Protein AF-A0A9P0FI03-F1 (afdb_monomer_lite)

Structure (mmCIF, N/CA/C/O backbone):
data_AF-A0A9P0FI03-F1
#
_entry.id   AF-A0A9P0FI03-F1
#
loop_
_atom_site.group_PDB
_atom_site.id
_atom_site.type_symbol
_atom_site.label_atom_id
_atom_site.label_alt_id
_atom_site.label_comp_id
_atom_site.label_asym_id
_atom_site.label_entity_id
_atom_site.label_seq_id
_atom_site.pdbx_PDB_ins_code
_atom_site.Cartn_x
_atom_site.Cartn_y
_atom_site.Cartn_z
_atom_site.occupancy
_atom_site.B_iso_or_equiv
_atom_site.auth_seq_id
_atom_site.auth_comp_id
_atom_site.auth_asym_id
_atom_site.auth_atom_id
_atom_site.pdbx_PDB_model_num
ATOM 1 N N . MET A 1 1 ? 44.860 -3.059 -95.087 1.00 47.72 1 MET A N 1
ATOM 2 C CA . MET A 1 1 ? 45.695 -2.566 -93.971 1.00 47.72 1 MET A CA 1
ATOM 3 C C . MET A 1 1 ? 44.881 -1.522 -93.235 1.00 47.72 1 MET A C 1
ATOM 5 O O . MET A 1 1 ? 44.346 -0.656 -93.911 1.00 47.72 1 MET A O 1
ATOM 9 N N . GLY A 1 2 ? 44.744 -1.644 -91.915 1.00 46.53 2 GLY A N 1
ATOM 10 C CA . GLY A 1 2 ? 44.044 -0.663 -91.078 1.00 46.53 2 GLY A CA 1
ATOM 11 C C . GLY A 1 2 ? 42.951 -1.275 -90.207 1.00 46.53 2 GLY A C 1
ATOM 12 O O . GLY A 1 2 ? 41.778 -0.995 -90.409 1.00 46.53 2 GLY A O 1
ATOM 13 N N . SER A 1 3 ? 43.334 -2.137 -89.267 1.00 46.34 3 SER A N 1
ATOM 14 C CA . SER A 1 3 ? 42.505 -2.520 -88.121 1.00 46.34 3 SER A CA 1
ATOM 15 C C . SER A 1 3 ? 43.248 -2.035 -86.881 1.00 46.34 3 SER A C 1
ATOM 17 O O . SER A 1 3 ? 44.197 -2.686 -86.445 1.00 46.34 3 SER A O 1
ATOM 19 N N . GLU A 1 4 ? 42.880 -0.853 -86.392 1.00 51.25 4 GLU A N 1
ATOM 20 C CA . GLU A 1 4 ? 43.538 -0.176 -85.277 1.00 51.25 4 GLU A CA 1
ATOM 21 C C . GLU A 1 4 ? 42.553 -0.045 -84.105 1.00 51.25 4 GLU A C 1
ATOM 23 O O . GLU A 1 4 ? 41.593 0.712 -84.155 1.00 51.25 4 GLU A O 1
ATOM 28 N N . VAL A 1 5 ? 42.774 -0.915 -83.116 1.00 56.56 5 VAL A N 1
ATOM 29 C CA . VAL A 1 5 ? 42.776 -0.664 -81.663 1.00 56.56 5 VAL A CA 1
ATOM 30 C C . VAL A 1 5 ? 41.668 0.237 -81.079 1.00 56.56 5 VAL A C 1
ATOM 32 O O . VAL A 1 5 ? 41.843 1.438 -80.921 1.00 56.56 5 VAL A O 1
ATOM 35 N N . GLU A 1 6 ? 40.598 -0.385 -80.576 1.00 54.22 6 GLU A N 1
ATOM 36 C CA . GLU A 1 6 ? 39.687 0.189 -79.567 1.00 54.22 6 GLU A CA 1
ATOM 37 C C . GLU A 1 6 ? 39.415 -0.871 -78.486 1.00 54.22 6 GLU A C 1
ATOM 39 O O . GLU A 1 6 ? 38.445 -1.615 -78.593 1.00 54.22 6 GLU A O 1
ATOM 44 N N . LEU A 1 7 ? 40.274 -1.013 -77.463 1.00 51.94 7 LEU A N 1
ATOM 45 C CA . LEU A 1 7 ? 39.997 -1.950 -76.352 1.00 51.94 7 LEU A CA 1
ATOM 46 C C . LEU A 1 7 ? 40.470 -1.539 -74.935 1.00 51.94 7 LEU A C 1
ATOM 48 O O . LEU A 1 7 ? 40.153 -2.263 -73.998 1.00 51.94 7 LEU A O 1
ATOM 52 N N . ASP A 1 8 ? 41.103 -0.379 -74.708 1.00 54.56 8 ASP A N 1
ATOM 53 C CA . ASP A 1 8 ? 41.719 -0.080 -73.389 1.00 54.56 8 ASP A CA 1
ATOM 54 C C . ASP A 1 8 ? 40.970 0.913 -72.475 1.00 54.56 8 ASP A C 1
ATOM 56 O O . ASP A 1 8 ? 41.328 1.080 -71.308 1.00 54.56 8 ASP A O 1
ATOM 60 N N . SER A 1 9 ? 39.895 1.569 -72.928 1.00 54.16 9 SER A N 1
ATOM 61 C CA . SER A 1 9 ? 39.279 2.640 -72.118 1.00 54.16 9 SER A CA 1
ATOM 62 C C . SER A 1 9 ? 38.335 2.148 -71.006 1.00 54.16 9 SER A C 1
ATOM 64 O O . SER A 1 9 ? 38.077 2.888 -70.057 1.00 54.16 9 SER A O 1
ATOM 66 N N . ASN A 1 10 ? 37.825 0.912 -71.086 1.00 54.38 10 ASN A N 1
ATOM 67 C CA . ASN A 1 10 ? 36.791 0.405 -70.167 1.00 54.38 10 ASN A CA 1
ATOM 68 C C . ASN A 1 10 ? 37.375 -0.301 -68.920 1.00 54.38 10 ASN A C 1
ATOM 70 O O . ASN A 1 10 ? 36.770 -0.304 -67.847 1.00 54.38 10 ASN A O 1
ATOM 74 N N . GLN A 1 11 ? 38.594 -0.850 -69.016 1.00 54.09 11 GLN A N 1
ATOM 75 C CA . GLN A 1 11 ? 39.269 -1.463 -67.864 1.00 54.09 11 GLN A CA 1
ATOM 76 C C . GLN A 1 11 ? 39.707 -0.422 -66.829 1.00 54.09 11 GLN A C 1
ATOM 78 O O . GLN A 1 11 ? 39.550 -0.660 -65.634 1.00 54.09 11 GLN A O 1
ATOM 83 N N . ASN A 1 12 ? 40.158 0.760 -67.258 1.00 54.31 12 ASN A N 1
ATOM 84 C CA . ASN A 1 12 ? 40.568 1.806 -66.321 1.00 54.31 12 ASN A CA 1
ATOM 85 C C . ASN A 1 12 ? 39.386 2.325 -65.488 1.00 54.31 12 ASN A C 1
ATOM 87 O O . ASN A 1 12 ? 39.495 2.414 -64.271 1.00 54.31 12 ASN A O 1
ATOM 91 N N . GLN A 1 13 ? 38.230 2.598 -66.102 1.00 55.22 13 GLN A N 1
ATOM 92 C CA . GLN A 1 13 ? 37.073 3.165 -65.394 1.00 55.22 13 GLN A CA 1
ATOM 93 C C . GLN A 1 13 ? 36.520 2.228 -64.302 1.00 55.22 13 GLN A C 1
ATOM 95 O O . GLN A 1 13 ? 36.075 2.695 -63.256 1.00 55.22 13 GLN A O 1
ATOM 100 N N . THR A 1 14 ? 36.625 0.911 -64.508 1.00 56.88 14 THR A N 1
ATOM 101 C CA . THR A 1 14 ? 36.199 -0.110 -63.537 1.00 56.88 14 THR A CA 1
ATOM 102 C C . THR A 1 14 ? 37.121 -0.159 -62.309 1.00 56.88 14 THR A C 1
ATOM 104 O O . THR A 1 14 ? 36.649 -0.316 -61.186 1.00 56.88 14 THR A O 1
ATOM 107 N N . VAL A 1 15 ? 38.429 0.049 -62.498 1.00 55.81 15 VAL A N 1
ATOM 108 C CA . VAL A 1 15 ? 39.428 0.038 -61.414 1.00 55.81 15 VAL A CA 1
ATOM 109 C C . VAL A 1 15 ? 39.267 1.244 -60.481 1.00 55.81 15 VAL A C 1
ATOM 111 O O . VAL A 1 15 ? 39.290 1.078 -59.264 1.00 55.81 15 VAL A O 1
ATOM 114 N N . TRP A 1 16 ? 39.019 2.445 -61.020 1.00 56.50 16 TRP A N 1
ATOM 115 C CA . TRP A 1 16 ? 38.825 3.653 -60.200 1.00 56.50 16 TRP A CA 1
ATOM 116 C C . TRP A 1 16 ? 37.595 3.562 -59.284 1.00 56.50 16 TRP A C 1
ATOM 118 O O . TRP A 1 16 ? 37.649 4.008 -58.140 1.00 56.50 16 TRP A O 1
ATOM 128 N N . VAL A 1 17 ? 36.503 2.948 -59.754 1.00 60.22 17 VAL A N 1
ATOM 129 C CA . VAL A 1 17 ? 35.269 2.795 -58.963 1.00 60.22 17 VAL A CA 1
ATOM 130 C C . VAL A 1 17 ? 35.462 1.813 -57.803 1.00 60.22 17 VAL A C 1
ATOM 132 O O . VAL A 1 17 ? 35.040 2.107 -56.684 1.00 60.22 17 VAL A O 1
ATOM 135 N N . SER A 1 18 ? 36.148 0.687 -58.026 1.00 61.41 18 SER A N 1
ATOM 136 C CA . SER A 1 18 ? 36.430 -0.288 -56.964 1.00 61.41 18 SER A CA 1
ATOM 137 C C . SER A 1 18 ? 37.385 0.263 -55.900 1.00 61.41 18 SER A C 1
ATOM 139 O O . SER A 1 18 ? 37.115 0.120 -54.709 1.00 61.41 18 SER A O 1
ATOM 141 N N . THR A 1 19 ? 38.445 0.976 -56.298 1.00 61.72 19 THR A N 1
ATOM 142 C CA . THR A 1 19 ? 39.392 1.583 -55.347 1.00 61.72 19 THR A CA 1
ATOM 143 C C . THR A 1 19 ? 38.755 2.704 -54.514 1.00 61.72 19 THR A C 1
ATOM 145 O O . THR A 1 19 ? 39.048 2.829 -53.325 1.00 61.72 19 THR A O 1
ATOM 148 N N . SER A 1 20 ? 37.843 3.502 -55.084 1.00 63.47 20 SER A N 1
ATOM 149 C CA . SER A 1 20 ? 37.103 4.517 -54.317 1.00 63.47 20 SER A CA 1
ATOM 150 C C . SER A 1 20 ? 36.184 3.902 -53.253 1.00 63.47 20 SER A C 1
ATOM 152 O O . SER A 1 20 ? 36.163 4.390 -52.124 1.00 63.47 20 SER A O 1
ATOM 154 N N . GLN A 1 21 ? 35.480 2.807 -53.561 1.00 63.91 21 GLN A N 1
ATOM 155 C CA . GLN A 1 21 ? 34.617 2.121 -52.587 1.00 63.91 21 GLN A CA 1
ATOM 156 C C . GLN A 1 21 ? 35.410 1.396 -51.481 1.00 63.91 21 GLN A C 1
ATOM 158 O O . GLN A 1 21 ? 34.990 1.372 -50.320 1.00 63.91 21 GLN A O 1
ATOM 163 N N . GLU A 1 22 ? 36.579 0.835 -51.797 1.00 64.00 22 GLU A N 1
ATOM 164 C CA . GLU A 1 22 ? 37.471 0.224 -50.798 1.00 64.00 22 GLU A CA 1
ATOM 165 C C . GLU A 1 22 ? 38.056 1.264 -49.822 1.00 64.00 22 GLU A C 1
ATOM 167 O O . GLU A 1 22 ? 38.160 1.016 -48.618 1.00 64.00 22 GLU A O 1
ATOM 172 N N . ASN A 1 23 ? 38.353 2.476 -50.295 1.00 73.12 23 ASN A N 1
ATOM 173 C CA . ASN A 1 23 ? 38.847 3.557 -49.437 1.00 73.12 23 ASN A CA 1
ATOM 174 C C . ASN A 1 23 ? 37.767 4.111 -48.483 1.00 73.12 23 ASN A C 1
ATOM 176 O O . ASN A 1 23 ? 38.056 4.424 -47.328 1.00 73.12 23 ASN A O 1
ATOM 180 N N . GLU A 1 24 ? 36.506 4.191 -48.914 1.00 77.56 24 GLU A N 1
ATOM 181 C CA . GLU A 1 24 ? 35.400 4.611 -48.038 1.00 77.56 24 GLU A CA 1
ATOM 182 C C . GLU A 1 24 ? 35.077 3.560 -46.965 1.00 77.56 24 GLU A C 1
ATOM 184 O O . GLU A 1 24 ? 34.883 3.888 -45.791 1.00 77.56 24 GLU A O 1
ATOM 189 N N . THR A 1 25 ? 35.066 2.279 -47.342 1.00 77.06 25 THR A N 1
ATOM 190 C CA . THR A 1 25 ? 34.790 1.179 -46.402 1.00 77.06 25 THR A CA 1
ATOM 191 C C . THR A 1 25 ? 35.894 1.017 -45.357 1.00 77.06 25 THR A C 1
ATOM 193 O O . THR A 1 25 ? 35.603 0.757 -44.188 1.00 77.06 25 THR A O 1
ATOM 196 N N . THR A 1 26 ? 37.159 1.231 -45.727 1.00 82.12 26 THR A N 1
ATOM 197 C CA . THR A 1 26 ? 38.281 1.243 -44.773 1.00 82.12 26 THR A CA 1
ATOM 198 C C . THR A 1 26 ? 38.208 2.431 -43.809 1.00 82.12 26 THR A C 1
ATOM 200 O O . THR A 1 26 ? 38.408 2.238 -42.608 1.00 82.12 26 THR A O 1
ATOM 203 N N . GLY A 1 27 ? 37.827 3.622 -44.285 1.00 87.62 27 GLY A N 1
ATOM 204 C CA . GLY A 1 27 ? 37.612 4.802 -43.438 1.00 87.62 27 GLY A CA 1
ATOM 205 C C . GLY A 1 27 ? 36.488 4.621 -42.408 1.00 87.62 27 GLY A C 1
ATOM 206 O O . GLY A 1 27 ? 36.679 4.906 -41.225 1.00 87.62 27 GLY A O 1
ATOM 207 N N . LEU A 1 28 ? 35.341 4.076 -42.825 1.00 88.75 28 LEU A N 1
ATOM 208 C CA . LEU A 1 28 ? 34.219 3.785 -41.920 1.00 88.75 28 LEU A CA 1
ATOM 209 C C . LEU A 1 28 ? 34.578 2.729 -40.866 1.00 88.75 28 LEU A C 1
ATOM 211 O O . LEU A 1 28 ? 34.203 2.859 -39.700 1.00 88.75 28 LEU A O 1
ATOM 215 N N . ASN A 1 29 ? 35.337 1.699 -41.249 1.00 89.38 29 ASN A N 1
ATOM 216 C CA . ASN A 1 29 ? 35.791 0.668 -40.315 1.00 89.38 29 ASN A CA 1
ATOM 217 C C . ASN A 1 29 ? 36.764 1.222 -39.263 1.00 89.38 29 ASN A C 1
ATOM 219 O O . ASN A 1 29 ? 36.698 0.811 -38.103 1.00 89.38 29 ASN A O 1
ATOM 223 N N . ALA A 1 30 ? 37.627 2.171 -39.639 1.00 92.75 30 ALA A N 1
ATOM 224 C CA . ALA A 1 30 ? 38.511 2.854 -38.697 1.00 92.75 30 ALA A CA 1
ATOM 225 C C . ALA A 1 30 ? 37.716 3.682 -37.671 1.00 92.75 30 ALA A C 1
ATOM 227 O O . ALA A 1 30 ? 37.927 3.524 -36.469 1.00 92.75 30 ALA A O 1
ATOM 228 N N . GLN A 1 31 ? 36.736 4.472 -38.126 1.00 94.94 31 GLN A N 1
ATOM 229 C CA . GLN A 1 31 ? 35.858 5.252 -37.239 1.00 94.94 31 GLN A CA 1
ATOM 230 C C . GLN A 1 31 ? 35.028 4.359 -36.304 1.00 94.94 31 GLN A C 1
ATOM 232 O O . GLN A 1 31 ? 34.863 4.662 -35.123 1.00 94.94 31 GLN A O 1
ATOM 237 N N . LEU A 1 32 ? 34.521 3.224 -36.802 1.00 93.06 32 LEU A N 1
ATOM 238 C CA . LEU A 1 32 ? 33.779 2.264 -35.982 1.00 93.06 32 LEU A CA 1
ATOM 239 C C . LEU A 1 32 ? 34.659 1.661 -34.880 1.00 93.06 32 LEU A C 1
ATOM 241 O O . LEU A 1 32 ? 34.188 1.443 -33.760 1.00 93.06 32 LEU A O 1
ATOM 245 N N . LEU A 1 33 ? 35.924 1.371 -35.194 1.00 94.06 33 LEU A N 1
ATOM 246 C CA . LEU A 1 33 ? 36.880 0.858 -34.220 1.00 94.06 33 LEU A CA 1
ATOM 247 C C . LEU A 1 33 ? 37.157 1.902 -33.134 1.00 94.06 33 LEU A C 1
ATOM 249 O O . LEU A 1 33 ? 37.094 1.560 -31.955 1.00 94.06 33 LEU A O 1
ATOM 253 N N . GLU A 1 34 ? 37.383 3.156 -33.524 1.00 95.06 34 GLU A N 1
ATOM 254 C CA . GLU A 1 34 ? 37.609 4.283 -32.613 1.00 95.06 34 GLU A CA 1
ATOM 255 C C . GLU A 1 34 ? 36.419 4.485 -31.663 1.00 95.06 34 GLU A C 1
ATOM 257 O O . GLU A 1 34 ? 36.581 4.368 -30.446 1.00 95.06 34 GLU A O 1
ATOM 262 N N . LEU A 1 35 ? 35.195 4.599 -32.191 1.00 96.00 35 LEU A N 1
ATOM 263 C CA . LEU A 1 35 ? 33.976 4.706 -31.376 1.00 96.00 35 LEU A CA 1
ATOM 264 C C . LEU A 1 35 ? 33.806 3.522 -30.418 1.00 96.00 35 LEU A C 1
ATOM 266 O O . LEU A 1 35 ? 33.392 3.677 -29.268 1.00 96.00 35 LEU A O 1
ATOM 270 N N . LYS A 1 36 ? 34.141 2.307 -30.865 1.00 95.81 36 LYS A N 1
ATOM 271 C CA . LYS A 1 36 ? 34.082 1.118 -30.011 1.00 95.81 36 LYS A CA 1
ATOM 272 C C . LYS A 1 36 ? 35.099 1.196 -28.871 1.00 95.81 36 LYS A C 1
ATOM 274 O O . LYS A 1 36 ? 34.801 0.720 -27.773 1.00 95.81 36 LYS A O 1
ATOM 279 N N . THR A 1 37 ? 36.280 1.770 -29.103 1.00 95.88 37 THR A N 1
ATOM 280 C CA . THR A 1 37 ? 37.261 1.996 -28.033 1.00 95.88 37 THR A CA 1
ATOM 281 C C . THR A 1 37 ? 36.783 3.045 -27.031 1.00 95.88 37 THR A C 1
ATOM 283 O O . THR A 1 37 ? 36.824 2.774 -25.830 1.00 95.88 37 THR A O 1
ATOM 286 N N . GLU A 1 38 ? 36.212 4.158 -27.495 1.00 97.19 38 GLU A N 1
ATOM 287 C CA . GLU A 1 38 ? 35.657 5.208 -26.633 1.00 97.19 38 GLU A CA 1
ATOM 288 C C . GLU A 1 38 ? 34.508 4.688 -25.761 1.00 97.19 38 GLU A C 1
ATOM 290 O O . GLU A 1 38 ? 34.506 4.881 -24.545 1.00 97.19 38 GLU A O 1
ATOM 295 N N . VAL A 1 39 ? 33.563 3.943 -26.348 1.00 96.69 39 VAL A N 1
ATOM 296 C CA . VAL A 1 39 ? 32.442 3.337 -25.609 1.00 96.69 39 VAL A CA 1
ATOM 297 C C . VAL A 1 39 ? 32.938 2.388 -24.520 1.00 96.69 39 VAL A C 1
ATOM 299 O O . VAL A 1 39 ? 32.378 2.353 -23.421 1.00 96.69 39 VAL A O 1
ATOM 302 N N . ASN A 1 40 ? 33.993 1.618 -24.793 1.00 94.75 40 ASN A N 1
ATOM 303 C CA . ASN A 1 40 ? 34.573 0.730 -23.791 1.00 94.75 40 ASN A CA 1
ATOM 304 C C . ASN A 1 40 ? 35.283 1.505 -22.672 1.00 94.75 40 ASN A C 1
ATOM 306 O O . ASN A 1 40 ? 35.162 1.098 -21.515 1.00 94.75 40 ASN A O 1
ATOM 310 N N . SER A 1 41 ? 35.956 2.616 -22.993 1.00 97.38 41 SER A N 1
ATOM 311 C CA . SER A 1 41 ? 36.557 3.511 -21.993 1.00 97.38 41 SER A CA 1
ATOM 312 C C . SER A 1 41 ? 35.489 4.116 -21.086 1.00 97.38 41 SER A C 1
ATOM 314 O O . SER A 1 41 ? 35.524 3.907 -19.875 1.00 97.38 41 SER A O 1
ATOM 316 N N . MET A 1 42 ? 34.454 4.733 -21.668 1.00 97.44 42 MET A N 1
ATOM 317 C CA . MET A 1 42 ? 33.340 5.319 -20.912 1.00 97.44 42 MET A CA 1
ATOM 318 C C . MET A 1 42 ? 32.645 4.282 -20.025 1.00 97.44 42 MET A C 1
ATOM 320 O O . MET A 1 42 ? 32.305 4.547 -18.874 1.00 97.44 42 MET A O 1
ATOM 324 N N . LYS A 1 43 ? 32.455 3.055 -20.525 1.00 97.25 43 LYS A N 1
ATOM 325 C CA . LYS A 1 43 ? 31.870 1.968 -19.731 1.00 97.25 43 LYS A CA 1
ATOM 326 C C . LYS A 1 43 ? 32.746 1.588 -18.534 1.00 97.25 43 LYS A C 1
ATOM 328 O O . LYS A 1 43 ? 32.206 1.239 -17.481 1.00 97.25 43 LYS A O 1
ATOM 333 N N . ALA A 1 44 ? 34.069 1.608 -18.689 1.00 95.88 44 ALA A N 1
ATOM 334 C CA . ALA A 1 44 ? 35.000 1.342 -17.599 1.00 95.88 44 ALA A CA 1
ATOM 335 C C . ALA A 1 44 ? 34.977 2.469 -16.553 1.00 95.88 44 ALA A C 1
ATOM 337 O O . ALA A 1 44 ? 34.897 2.170 -15.361 1.00 95.88 44 ALA A O 1
ATOM 338 N N . GLU A 1 45 ? 34.953 3.728 -16.993 1.00 97.12 45 GLU A N 1
ATOM 339 C CA . GLU A 1 45 ? 34.851 4.914 -16.132 1.00 97.12 45 GLU A CA 1
ATOM 340 C C . GLU A 1 45 ? 33.552 4.916 -15.319 1.00 97.12 45 GLU A C 1
ATOM 342 O O . GLU A 1 45 ? 33.599 4.934 -14.090 1.00 97.12 45 GLU A O 1
ATOM 347 N N . ILE A 1 46 ? 32.397 4.739 -15.972 1.00 97.38 46 ILE A N 1
ATOM 348 C CA . ILE A 1 46 ? 31.093 4.652 -15.292 1.00 97.38 46 ILE A CA 1
ATOM 349 C C . ILE A 1 46 ? 31.097 3.523 -14.256 1.00 97.38 46 ILE A C 1
ATOM 351 O O . ILE A 1 46 ? 30.581 3.670 -13.147 1.00 97.38 46 ILE A O 1
ATOM 355 N N . LYS A 1 47 ? 31.688 2.370 -14.588 1.00 96.94 47 LYS A N 1
ATOM 356 C CA . LYS A 1 47 ? 31.776 1.244 -13.653 1.00 96.94 47 LYS A CA 1
ATOM 357 C C . LYS A 1 47 ? 32.645 1.582 -12.436 1.00 96.94 47 LYS A C 1
ATOM 359 O O . LYS A 1 47 ? 32.302 1.164 -11.328 1.00 96.94 47 LYS A O 1
ATOM 364 N N . ALA A 1 48 ? 33.743 2.310 -12.629 1.00 96.62 48 ALA A N 1
ATOM 365 C CA . ALA A 1 48 ? 34.612 2.756 -11.546 1.00 96.62 48 ALA A CA 1
ATOM 366 C C . ALA A 1 48 ? 33.899 3.769 -10.635 1.00 96.62 48 ALA A C 1
ATOM 368 O O . ALA A 1 48 ? 33.894 3.587 -9.416 1.00 96.62 48 ALA A O 1
ATOM 369 N N . GLU A 1 49 ? 33.215 4.762 -11.207 1.00 97.44 49 GLU A N 1
ATOM 370 C CA . GLU A 1 49 ? 32.440 5.754 -10.451 1.00 97.44 49 GLU A CA 1
ATOM 371 C C . GLU A 1 49 ? 31.310 5.110 -9.645 1.00 97.44 49 GLU A C 1
ATOM 373 O O . GLU A 1 49 ? 31.175 5.361 -8.448 1.00 97.44 49 GLU A O 1
ATOM 378 N N . VAL A 1 50 ? 30.543 4.201 -10.256 1.00 96.88 50 VAL A N 1
ATOM 379 C CA . VAL A 1 50 ? 29.485 3.456 -9.556 1.00 96.88 50 VAL A CA 1
ATOM 380 C C . VAL A 1 50 ? 30.064 2.622 -8.412 1.00 96.88 50 VAL A C 1
ATOM 382 O O . VAL A 1 50 ? 29.450 2.521 -7.349 1.00 96.88 50 VAL A O 1
ATOM 385 N N . SER A 1 51 ? 31.242 2.018 -8.591 1.00 95.38 51 SER A N 1
ATOM 386 C CA . SER A 1 51 ? 31.912 1.284 -7.512 1.00 95.38 51 SER A CA 1
ATOM 387 C C . SER A 1 51 ? 32.320 2.211 -6.363 1.00 95.38 51 SER A C 1
ATOM 389 O O . SER A 1 51 ? 32.116 1.854 -5.204 1.00 95.38 51 SER A O 1
ATOM 391 N N . SER A 1 52 ? 32.854 3.393 -6.678 1.00 97.56 52 SER A N 1
ATOM 392 C CA . SER A 1 52 ? 33.245 4.409 -5.695 1.00 97.56 52 SER A CA 1
ATOM 393 C C . SER A 1 52 ? 32.039 4.920 -4.894 1.00 97.56 52 SER A C 1
ATOM 395 O O . SER A 1 52 ? 32.026 4.840 -3.666 1.00 97.56 52 SER A O 1
ATOM 397 N N . LEU A 1 53 ? 30.957 5.313 -5.576 1.00 97.19 53 LEU A N 1
ATOM 398 C CA . LEU A 1 53 ? 29.720 5.779 -4.936 1.00 97.19 53 LEU A CA 1
ATOM 399 C C . LEU A 1 53 ? 29.095 4.712 -4.029 1.00 97.19 53 LEU A C 1
ATOM 401 O O . LEU A 1 53 ? 28.597 5.012 -2.945 1.00 97.19 53 LEU A O 1
ATOM 405 N N . ASN A 1 54 ? 29.135 3.441 -4.437 1.00 95.25 54 ASN A N 1
ATOM 406 C CA . ASN A 1 54 ? 28.647 2.352 -3.592 1.00 95.25 54 ASN A CA 1
ATOM 407 C C . ASN A 1 54 ? 29.473 2.200 -2.305 1.00 95.25 54 ASN A C 1
ATOM 409 O O . ASN A 1 54 ? 28.899 1.917 -1.252 1.00 95.25 54 ASN A O 1
ATOM 413 N N . GLN A 1 55 ? 30.794 2.397 -2.366 1.00 96.19 55 GLN A N 1
ATOM 414 C CA . GLN A 1 55 ? 31.649 2.384 -1.175 1.00 96.19 55 GLN A CA 1
ATOM 415 C C . GLN A 1 55 ? 31.315 3.553 -0.239 1.00 96.19 55 GLN A C 1
ATOM 417 O O . GLN A 1 55 ? 31.164 3.339 0.965 1.00 96.19 55 GLN A O 1
ATOM 422 N N . GLU A 1 56 ? 31.101 4.751 -0.784 1.00 96.69 56 GLU A N 1
ATOM 423 C CA . GLU A 1 56 ? 30.697 5.931 -0.014 1.00 96.69 56 GLU A CA 1
ATOM 424 C C . GLU A 1 56 ? 29.340 5.727 0.684 1.00 96.69 56 GLU A C 1
ATOM 426 O O . GLU A 1 56 ? 29.210 5.965 1.884 1.00 96.69 56 GLU A O 1
ATOM 431 N N . ILE A 1 57 ? 28.341 5.171 -0.014 1.00 95.75 57 ILE A N 1
ATOM 432 C CA . ILE A 1 57 ? 27.032 4.843 0.578 1.00 95.75 57 ILE A CA 1
ATOM 433 C C . ILE A 1 57 ? 27.174 3.847 1.736 1.00 95.75 57 ILE A C 1
ATOM 435 O O . ILE A 1 57 ? 26.490 3.969 2.758 1.00 95.75 57 ILE A O 1
ATOM 439 N N . VAL A 1 58 ? 28.033 2.833 1.593 1.00 94.00 58 VAL A N 1
ATOM 440 C CA . VAL A 1 58 ? 28.287 1.853 2.660 1.00 94.00 58 VAL A CA 1
ATOM 441 C C . VAL A 1 58 ? 28.924 2.527 3.876 1.00 94.00 58 VAL A C 1
ATOM 443 O O . VAL A 1 58 ? 28.513 2.237 5.005 1.00 94.00 58 VAL A O 1
ATOM 446 N N . GLN A 1 59 ? 29.865 3.442 3.650 1.00 96.12 59 GLN A N 1
ATOM 447 C CA . GLN A 1 59 ? 30.538 4.199 4.700 1.00 96.12 59 GLN A CA 1
ATOM 448 C C . GLN A 1 59 ? 29.567 5.137 5.436 1.00 96.12 59 GLN A C 1
ATOM 450 O O . GLN A 1 59 ? 29.439 5.038 6.656 1.00 96.12 59 GLN A O 1
ATOM 455 N N . LEU A 1 60 ? 28.765 5.927 4.715 1.00 96.56 60 LEU A N 1
ATOM 456 C CA . LEU A 1 60 ? 27.741 6.801 5.305 1.00 96.56 60 LEU A CA 1
ATOM 457 C C . LEU A 1 60 ? 26.719 6.015 6.140 1.00 96.56 60 LEU A C 1
ATOM 459 O O . LEU A 1 60 ? 26.345 6.414 7.242 1.00 96.56 60 LEU A O 1
ATOM 463 N N . ARG A 1 61 ? 26.290 4.837 5.665 1.00 92.44 61 ARG A N 1
ATOM 464 C CA . ARG A 1 61 ? 25.398 3.951 6.437 1.00 92.44 61 ARG A CA 1
ATOM 465 C C . ARG A 1 61 ? 26.045 3.432 7.719 1.00 92.44 61 ARG A C 1
ATOM 467 O O . ARG A 1 61 ? 25.334 3.125 8.678 1.00 92.44 61 ARG A O 1
ATOM 474 N N . LYS A 1 62 ? 27.365 3.241 7.733 1.00 95.06 62 LYS A N 1
ATOM 475 C CA . LYS A 1 62 ? 28.103 2.846 8.936 1.00 95.06 62 LYS A CA 1
ATOM 476 C C . LYS A 1 62 ? 28.138 4.002 9.936 1.00 95.06 62 LYS A C 1
ATOM 478 O O . LYS A 1 62 ? 27.745 3.787 11.078 1.00 95.06 62 LYS A O 1
ATOM 483 N N . GLU A 1 63 ? 28.483 5.202 9.483 1.00 95.50 63 GLU A N 1
ATOM 484 C CA . GLU A 1 63 ? 28.551 6.410 10.315 1.00 95.50 63 GLU A CA 1
ATOM 485 C C . GLU A 1 63 ? 27.200 6.743 10.960 1.00 95.50 63 GLU A C 1
ATOM 487 O O . GLU A 1 63 ? 27.117 6.888 12.176 1.00 95.50 63 GLU A O 1
ATOM 492 N N . VAL A 1 64 ? 26.105 6.726 10.190 1.00 95.94 64 VAL A N 1
ATOM 493 C CA . VAL A 1 64 ? 24.751 6.960 10.730 1.00 95.94 64 VAL A CA 1
ATOM 494 C C . VAL A 1 64 ? 24.383 5.947 11.821 1.00 95.94 64 VAL A C 1
ATOM 496 O O . VAL A 1 64 ? 23.765 6.307 12.822 1.00 95.94 64 VAL A O 1
ATOM 499 N N . ARG A 1 65 ? 24.766 4.671 11.666 1.00 90.75 65 ARG A N 1
ATOM 500 C CA . ARG A 1 65 ? 24.514 3.648 12.696 1.00 90.75 65 ARG A CA 1
ATOM 501 C C . ARG A 1 65 ? 25.328 3.884 13.962 1.00 90.75 65 ARG A C 1
ATOM 503 O O . ARG A 1 65 ? 24.843 3.579 15.049 1.00 90.75 65 ARG A O 1
ATOM 510 N N . GLU A 1 66 ? 26.554 4.371 13.832 1.00 94.25 66 GLU A N 1
ATOM 511 C CA . GLU A 1 66 ? 27.402 4.697 14.978 1.00 94.25 66 GLU A CA 1
ATOM 512 C C . GLU A 1 66 ? 26.863 5.917 15.730 1.00 94.25 66 GLU A C 1
ATOM 514 O O . GLU A 1 66 ? 26.733 5.858 16.952 1.00 94.25 66 GLU A O 1
ATOM 519 N N . GLU A 1 67 ? 26.438 6.965 15.022 1.00 93.94 67 GLU A N 1
ATOM 520 C CA . GLU A 1 67 ? 25.778 8.126 15.631 1.00 93.94 67 GLU A CA 1
ATOM 521 C C . GLU A 1 67 ? 24.462 7.747 16.320 1.00 93.94 67 GLU A C 1
ATOM 523 O O . GLU A 1 67 ? 24.214 8.149 17.456 1.00 93.94 67 GLU A O 1
ATOM 528 N N . TYR A 1 68 ? 23.649 6.885 15.702 1.00 93.12 68 TYR A N 1
ATOM 529 C CA . TYR A 1 68 ? 22.421 6.392 16.327 1.00 93.12 68 TYR A CA 1
ATOM 530 C C . TYR A 1 68 ? 22.691 5.664 17.654 1.00 93.12 68 TYR A C 1
ATOM 532 O O . TYR A 1 68 ? 21.978 5.875 18.635 1.00 93.12 68 TYR A O 1
ATOM 540 N N . LYS A 1 69 ? 23.749 4.842 17.723 1.00 89.69 69 LYS A N 1
ATOM 541 C CA . LYS A 1 69 ? 24.150 4.178 18.974 1.00 89.69 69 LYS A CA 1
ATOM 542 C C . LYS A 1 69 ? 24.541 5.185 20.054 1.00 89.69 69 LYS A C 1
ATOM 544 O O . LYS A 1 69 ? 24.155 4.994 21.202 1.00 89.69 69 LYS A O 1
ATOM 549 N N . LYS A 1 70 ? 25.264 6.254 19.700 1.00 93.38 70 LYS A N 1
ATOM 550 C CA . LYS A 1 70 ? 25.614 7.323 20.650 1.00 93.38 70 LYS A CA 1
ATOM 551 C C . LYS A 1 70 ? 24.359 8.000 21.199 1.00 93.38 70 LYS A C 1
ATOM 553 O O . LYS A 1 70 ? 24.241 8.153 22.409 1.00 93.38 70 LYS A O 1
ATOM 558 N N . VAL A 1 71 ? 23.405 8.340 20.329 1.00 93.12 71 VAL A N 1
ATOM 559 C CA . VAL A 1 71 ? 22.119 8.930 20.739 1.00 93.12 71 VAL A CA 1
ATOM 560 C C . VAL A 1 71 ? 21.346 7.988 21.661 1.00 93.12 71 VAL A C 1
ATOM 562 O O . VAL A 1 71 ? 20.824 8.442 22.673 1.00 93.12 71 VAL A O 1
ATOM 565 N N . SER A 1 72 ? 21.311 6.687 21.361 1.00 89.44 72 SER A N 1
ATOM 566 C CA . SER A 1 72 ? 20.651 5.690 22.214 1.00 89.44 72 SER A CA 1
ATOM 567 C C . SER A 1 72 ? 21.259 5.643 23.617 1.00 89.44 72 SER A C 1
ATOM 569 O O . SER A 1 72 ? 20.526 5.715 24.594 1.00 89.44 72 SER A O 1
ATOM 571 N N . VAL A 1 73 ? 22.591 5.592 23.722 1.00 89.62 73 VAL A N 1
ATOM 572 C CA . VAL A 1 73 ? 23.286 5.575 25.022 1.00 89.62 73 VAL A CA 1
ATOM 573 C C . VAL A 1 73 ? 23.026 6.862 25.807 1.00 89.62 73 VAL A C 1
ATOM 575 O O . VAL A 1 73 ? 22.768 6.802 27.005 1.00 89.62 73 VAL A O 1
ATOM 578 N N . LEU A 1 74 ? 23.046 8.022 25.140 1.00 92.06 74 LEU A N 1
ATOM 579 C CA . LEU A 1 74 ? 22.707 9.297 25.778 1.00 92.06 74 LEU A CA 1
ATOM 580 C C . LEU A 1 74 ? 21.255 9.322 26.264 1.00 92.06 74 LEU A C 1
ATOM 582 O O . LEU A 1 74 ? 20.977 9.869 27.327 1.00 92.06 74 LEU A O 1
ATOM 586 N N . PHE A 1 75 ? 20.331 8.732 25.506 1.00 91.38 75 PHE A N 1
ATOM 587 C CA . PHE A 1 75 ? 18.932 8.634 25.904 1.00 91.38 75 PHE A CA 1
ATOM 588 C C . PHE A 1 75 ? 18.768 7.761 27.153 1.00 91.38 75 PHE A C 1
ATOM 590 O O . PHE A 1 75 ? 18.111 8.187 28.101 1.00 91.38 75 PHE A O 1
ATOM 597 N N . ASP A 1 76 ? 19.433 6.606 27.204 1.00 83.38 76 ASP A N 1
ATOM 598 C CA . ASP A 1 76 ? 19.442 5.737 28.386 1.00 83.38 76 ASP A CA 1
ATOM 599 C C . ASP A 1 76 ? 20.075 6.442 29.599 1.00 83.38 76 ASP A C 1
ATOM 601 O O . ASP A 1 76 ? 19.575 6.348 30.719 1.00 83.38 76 ASP A O 1
ATOM 605 N N . GLU A 1 77 ? 21.149 7.212 29.394 1.00 88.06 77 GLU A N 1
ATOM 606 C CA . GLU A 1 77 ? 21.777 8.013 30.450 1.00 88.06 7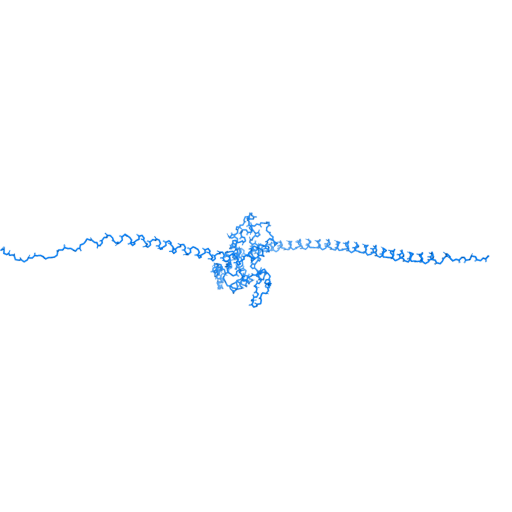7 GLU A CA 1
ATOM 607 C C . GLU A 1 77 ? 20.837 9.106 30.984 1.00 88.06 77 GLU A C 1
ATOM 609 O O . GLU A 1 77 ? 20.764 9.326 32.195 1.00 88.06 77 GLU A O 1
ATOM 614 N N . ILE A 1 78 ? 20.091 9.774 30.099 1.00 86.56 78 ILE A N 1
ATOM 615 C CA . ILE A 1 78 ? 19.076 10.765 30.473 1.00 86.56 78 ILE A CA 1
ATOM 616 C C . ILE A 1 78 ? 17.952 10.099 31.269 1.00 86.56 78 ILE A C 1
ATOM 618 O O . ILE A 1 78 ? 17.585 10.615 32.323 1.00 86.56 78 ILE A O 1
ATOM 622 N N . LEU A 1 79 ? 17.435 8.955 30.811 1.00 82.31 79 LEU A N 1
ATOM 623 C CA . LEU A 1 79 ? 16.390 8.217 31.523 1.00 82.31 79 LEU A CA 1
ATOM 624 C C . LEU A 1 79 ? 16.850 7.824 32.932 1.00 82.31 79 LEU A C 1
ATOM 626 O O . LEU A 1 79 ? 16.172 8.152 33.905 1.00 82.31 79 LEU A O 1
ATOM 630 N N . ASN A 1 80 ? 18.051 7.255 33.057 1.00 81.62 80 ASN A N 1
ATOM 631 C CA . ASN A 1 80 ? 18.637 6.886 34.349 1.00 81.62 80 ASN A CA 1
ATOM 632 C C . ASN A 1 80 ? 18.848 8.101 35.274 1.00 81.62 80 ASN A C 1
ATOM 634 O O . ASN A 1 80 ? 18.677 8.003 36.488 1.00 81.62 80 ASN A O 1
ATOM 638 N N . LYS A 1 81 ? 19.199 9.273 34.725 1.00 85.25 81 LYS A N 1
ATOM 639 C CA . LYS A 1 81 ? 19.330 10.523 35.501 1.00 85.25 81 LYS A CA 1
ATOM 640 C C . LYS A 1 81 ? 17.980 11.099 35.940 1.00 85.25 81 LYS A C 1
ATOM 642 O O . LYS A 1 81 ? 17.928 11.817 36.939 1.00 85.25 81 LYS A O 1
ATOM 647 N N . ILE A 1 82 ? 16.901 10.798 35.220 1.00 79.62 82 ILE A N 1
ATOM 648 C CA . ILE A 1 82 ? 15.542 11.259 35.533 1.00 79.62 82 ILE A CA 1
ATOM 649 C C . ILE A 1 82 ? 14.840 10.332 36.540 1.00 79.62 82 ILE A C 1
ATOM 651 O O . ILE A 1 82 ? 13.997 10.817 37.292 1.00 79.62 82 ILE A O 1
ATOM 655 N N . GLU A 1 83 ? 15.226 9.055 36.662 1.00 68.75 83 GLU A N 1
ATOM 656 C CA . GLU A 1 83 ? 14.625 8.089 37.609 1.00 68.75 83 GLU A CA 1
ATOM 657 C C . GLU A 1 83 ? 14.724 8.480 39.106 1.00 68.75 83 GLU A C 1
ATOM 659 O O . GLU A 1 83 ? 14.057 7.881 39.949 1.00 68.75 83 GLU A O 1
ATOM 664 N N . GLY A 1 84 ? 15.481 9.527 39.458 1.00 62.22 84 GLY A N 1
ATOM 665 C CA . GLY A 1 84 ? 15.543 10.099 40.814 1.00 62.22 84 GLY A CA 1
ATOM 666 C C . GLY A 1 84 ? 14.823 11.442 41.002 1.00 62.22 84 GLY A C 1
ATOM 667 O O . GLY A 1 84 ? 14.721 11.932 42.130 1.00 62.22 84 GLY A O 1
ATOM 668 N N . VAL A 1 85 ? 14.320 12.062 39.931 1.00 58.03 85 VAL A N 1
ATOM 669 C CA . VAL A 1 85 ? 13.630 13.355 40.003 1.00 58.03 85 VAL A CA 1
ATOM 670 C C . VAL A 1 85 ? 12.148 13.09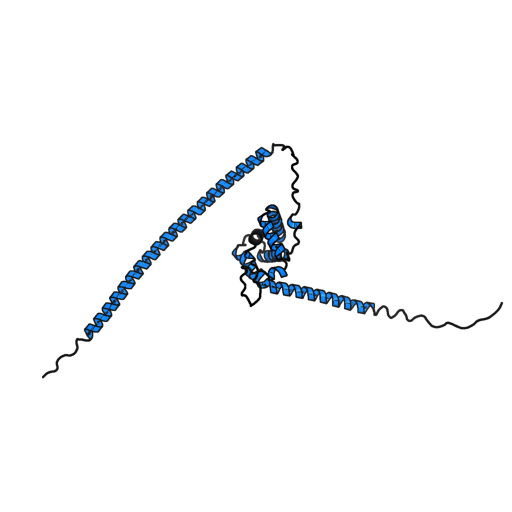3 40.246 1.00 58.03 85 VAL A C 1
ATOM 672 O O . VAL A 1 85 ? 11.390 12.813 39.321 1.00 58.03 85 VAL A O 1
ATOM 675 N N . LYS A 1 86 ? 11.698 13.218 41.501 1.00 54.91 86 LYS A N 1
ATOM 676 C CA . LYS A 1 86 ? 10.269 13.424 41.777 1.00 54.91 86 LYS A CA 1
ATOM 677 C C . LYS A 1 86 ? 9.876 14.753 41.140 1.00 54.91 86 LYS A C 1
ATOM 679 O O . LYS A 1 86 ? 10.085 15.806 41.741 1.00 54.91 86 LYS A O 1
ATOM 684 N N . LEU A 1 87 ? 9.361 14.711 39.911 1.00 46.59 87 LEU A N 1
ATOM 685 C CA . LEU A 1 87 ? 8.795 15.896 39.287 1.00 46.59 87 LEU A CA 1
ATOM 686 C C . LEU A 1 87 ? 7.691 16.430 40.212 1.00 46.59 87 LEU A C 1
ATOM 688 O O . LEU A 1 87 ? 6.814 15.654 40.606 1.00 46.59 87 LEU A O 1
ATOM 692 N N . PRO A 1 88 ? 7.695 17.727 40.567 1.00 44.31 88 PRO A N 1
ATOM 693 C CA . PRO A 1 88 ? 6.488 18.340 41.076 1.00 44.31 88 PRO A CA 1
ATOM 694 C C . PRO A 1 88 ? 5.435 18.147 39.990 1.00 44.31 88 PRO A C 1
ATOM 696 O O . PRO A 1 88 ? 5.599 18.605 38.861 1.00 44.31 88 PRO A O 1
ATOM 699 N N . THR A 1 89 ? 4.377 17.414 40.318 1.00 39.06 89 THR A N 1
ATOM 700 C CA . THR A 1 89 ? 3.167 17.327 39.511 1.00 39.06 89 THR A CA 1
ATOM 701 C C . THR A 1 89 ? 2.517 18.705 39.509 1.00 39.06 89 THR A C 1
ATOM 703 O O . THR A 1 89 ? 1.542 18.952 40.216 1.00 39.06 89 THR A O 1
ATOM 706 N N . THR A 1 90 ? 3.079 19.645 38.754 1.00 36.72 90 THR A N 1
ATOM 707 C CA . THR A 1 90 ? 2.331 20.794 38.283 1.00 36.72 90 THR A CA 1
ATOM 708 C C . THR A 1 90 ? 1.337 20.244 37.280 1.00 36.72 90 THR A C 1
ATOM 710 O O . THR A 1 90 ? 1.666 19.875 36.156 1.00 36.72 90 THR A O 1
ATOM 713 N N . THR A 1 91 ? 0.100 20.143 37.750 1.00 39.59 91 THR A N 1
ATOM 714 C CA . THR A 1 91 ? -1.137 20.129 36.976 1.00 39.59 91 THR A CA 1
ATOM 715 C C . THR A 1 91 ? -1.148 21.290 35.975 1.00 39.59 91 THR A C 1
ATOM 717 O O . THR A 1 91 ? -1.856 22.275 36.147 1.00 39.59 91 THR A O 1
ATOM 720 N N . HIS A 1 92 ? -0.356 21.190 34.914 1.00 42.53 92 HIS A N 1
ATOM 721 C CA . HIS A 1 92 ? -0.757 21.694 33.614 1.00 42.53 92 HIS A CA 1
ATOM 722 C C . HIS A 1 92 ? -1.619 20.599 33.006 1.00 42.53 92 HIS A C 1
ATOM 724 O O . HIS A 1 92 ? -1.219 19.437 33.008 1.00 42.53 92 HIS A O 1
ATOM 730 N N . GLY A 1 93 ? -2.843 20.976 32.626 1.00 39.38 93 GLY A N 1
ATOM 731 C CA . GLY A 1 93 ? -3.940 20.080 32.279 1.00 39.38 93 GLY A CA 1
ATOM 732 C C . GLY A 1 93 ? -3.470 18.811 31.588 1.00 39.38 93 GLY A C 1
ATOM 733 O O . GLY A 1 93 ? -2.776 18.871 30.576 1.00 39.38 93 GLY A O 1
ATOM 734 N N . ALA A 1 94 ? -3.861 17.676 32.165 1.00 35.62 94 ALA A N 1
ATOM 735 C CA . ALA A 1 94 ? -3.818 16.399 31.492 1.00 35.62 94 ALA A CA 1
ATOM 736 C C . ALA A 1 94 ? -4.379 16.605 30.083 1.00 35.62 94 ALA A C 1
ATOM 738 O O . ALA A 1 94 ? -5.585 16.782 29.914 1.00 35.62 94 ALA A O 1
ATOM 739 N N . PHE A 1 95 ? -3.512 16.597 29.070 1.00 37.78 95 PHE A N 1
ATOM 740 C CA . PHE A 1 95 ? -3.968 16.110 27.788 1.00 37.78 95 PHE A CA 1
ATOM 741 C C . PHE A 1 95 ? -4.380 14.676 28.086 1.00 37.78 95 PHE A C 1
ATOM 743 O O . PHE A 1 95 ? -3.522 13.888 28.500 1.00 37.78 95 PHE A O 1
ATOM 750 N N . PRO A 1 96 ? -5.677 14.339 27.995 1.00 42.34 96 PRO A N 1
ATOM 751 C CA . PRO A 1 96 ? -6.051 12.949 28.078 1.00 42.34 96 PRO A CA 1
ATOM 752 C C . PRO A 1 96 ? -5.224 12.260 26.998 1.00 42.34 96 PRO A C 1
ATOM 754 O O . PRO A 1 96 ? -5.275 12.656 25.831 1.00 42.34 96 PRO A O 1
ATOM 757 N N . ILE A 1 97 ? -4.426 11.264 27.383 1.00 47.84 97 ILE A N 1
ATOM 758 C CA . ILE A 1 97 ? -4.078 10.195 26.455 1.00 47.84 97 ILE A CA 1
ATOM 759 C C . ILE A 1 97 ? -5.447 9.719 25.989 1.00 47.84 97 ILE A C 1
ATOM 761 O O . ILE A 1 97 ? -6.139 9.067 26.767 1.00 47.84 97 ILE A O 1
ATOM 765 N N . ARG A 1 98 ? -5.918 10.197 24.827 1.00 47.66 98 ARG A N 1
ATOM 766 C CA . ARG A 1 98 ? -7.228 9.818 24.302 1.00 47.66 98 ARG A CA 1
ATOM 767 C C . ARG A 1 98 ? -7.140 8.308 24.124 1.00 47.66 98 ARG A C 1
ATOM 769 O O . ARG A 1 98 ? -6.354 7.872 23.283 1.00 47.66 98 ARG A O 1
ATOM 776 N N . PRO A 1 99 ? -7.843 7.511 24.943 1.00 56.47 99 PRO A N 1
ATOM 777 C CA . PRO A 1 99 ? -7.854 6.082 24.748 1.00 56.47 99 PRO A CA 1
ATOM 778 C C . PRO A 1 99 ? -8.661 5.869 23.475 1.00 56.47 99 PRO A C 1
ATOM 780 O O . PRO A 1 99 ? -9.844 6.203 23.424 1.00 56.47 99 PRO A O 1
ATOM 783 N N . ASP A 1 100 ? -7.987 5.348 22.462 1.00 67.00 100 ASP A N 1
ATOM 784 C CA . ASP A 1 100 ? -8.548 4.919 21.191 1.00 67.00 100 ASP A CA 1
ATOM 785 C C . ASP A 1 100 ? -8.998 6.048 20.238 1.00 67.00 100 ASP A C 1
ATOM 787 O O . ASP A 1 100 ? -10.188 6.214 19.958 1.00 67.00 100 ASP A O 1
ATOM 791 N N . LEU A 1 101 ? -8.042 6.802 19.681 1.00 74.31 101 LEU A N 1
ATOM 792 C CA . LEU A 1 101 ? -8.291 7.792 18.618 1.00 74.31 101 LEU A CA 1
ATOM 793 C C . LEU A 1 101 ? -8.939 7.149 17.384 1.00 74.31 101 LEU A C 1
ATOM 795 O O . LEU A 1 101 ? -9.655 7.808 16.630 1.00 74.31 101 LEU A O 1
ATOM 799 N N . LEU A 1 102 ? -8.718 5.850 17.177 1.00 81.31 102 LEU A N 1
ATOM 800 C CA . LEU A 1 102 ? -9.299 5.114 16.066 1.00 81.31 102 LEU A CA 1
ATOM 801 C C . LEU A 1 102 ? -10.810 4.872 16.239 1.00 81.31 102 LEU A C 1
ATOM 803 O O . LEU A 1 102 ? -11.487 4.630 15.243 1.00 81.31 102 LEU A O 1
ATOM 807 N N . LYS A 1 103 ? -11.369 4.987 17.459 1.00 83.31 103 LYS A N 1
ATOM 808 C CA . LYS A 1 103 ? -12.829 4.895 17.694 1.00 83.31 103 LYS A CA 1
ATOM 809 C C . LYS A 1 103 ? -13.616 6.035 17.060 1.00 83.31 103 LYS A C 1
ATOM 811 O O . LYS A 1 103 ? -14.820 5.899 16.869 1.00 83.31 103 LYS A O 1
ATOM 816 N N . GLU A 1 104 ? -12.954 7.145 16.750 1.00 83.94 104 GLU A N 1
ATOM 817 C CA . GLU A 1 104 ? -13.574 8.286 16.073 1.00 83.94 104 GLU A CA 1
ATOM 818 C C . GLU A 1 104 ? -13.881 7.977 14.597 1.00 83.94 104 GLU A C 1
ATOM 820 O O . GLU A 1 104 ? -14.646 8.701 13.965 1.00 83.94 104 GLU A O 1
ATOM 825 N N . TYR A 1 105 ? -13.343 6.873 14.062 1.00 87.56 105 TYR A N 1
ATOM 826 C CA . TYR A 1 105 ? -13.546 6.433 12.687 1.00 87.56 105 TYR A CA 1
ATOM 827 C C . TYR A 1 105 ? -14.406 5.171 12.617 1.00 87.56 105 TYR A C 1
ATOM 829 O O . TYR A 1 105 ? -14.127 4.153 13.252 1.00 87.56 105 TYR A O 1
ATOM 837 N N . SER A 1 106 ? -15.433 5.208 11.769 1.00 88.44 106 SER A N 1
ATOM 838 C CA . SER A 1 106 ? -16.212 4.024 11.418 1.00 88.44 106 SER A CA 1
ATOM 839 C C . SER A 1 106 ? -15.623 3.355 10.181 1.00 88.44 106 SER A C 1
ATOM 841 O O . SER A 1 106 ? -15.678 3.902 9.080 1.00 88.44 106 SER A O 1
ATOM 843 N N . PHE A 1 107 ? -15.093 2.147 10.351 1.00 91.19 107 PHE A N 1
ATOM 844 C CA . PHE A 1 107 ? -14.694 1.301 9.232 1.00 91.19 107 PHE A CA 1
ATOM 845 C C . PHE A 1 107 ? -15.850 0.389 8.792 1.00 91.19 107 PHE A C 1
ATOM 847 O O . PHE A 1 107 ? -16.587 -0.112 9.645 1.00 91.19 107 PHE A O 1
ATOM 854 N N . PRO A 1 108 ? -15.994 0.103 7.487 1.00 94.12 108 PRO A N 1
ATOM 855 C CA . PRO A 1 108 ? -15.164 0.582 6.379 1.00 94.12 108 PRO A CA 1
ATOM 856 C C . PRO A 1 108 ? -15.491 2.027 5.952 1.00 94.12 108 PRO A C 1
ATOM 858 O O . PRO A 1 108 ? -16.657 2.406 5.909 1.00 94.12 108 PRO A O 1
ATOM 861 N N . LEU A 1 109 ? -14.470 2.792 5.546 1.00 94.88 109 LEU A N 1
ATOM 862 C CA . LEU A 1 109 ? -14.609 4.161 5.033 1.00 94.88 109 LEU A CA 1
ATOM 863 C C . LEU A 1 109 ? -15.416 4.160 3.730 1.00 94.88 109 LEU A C 1
ATOM 865 O O . LEU A 1 109 ? -15.120 3.388 2.806 1.00 94.88 109 LEU A O 1
ATOM 869 N N . ALA A 1 110 ? -16.437 5.010 3.650 1.00 93.25 110 ALA A N 1
ATOM 870 C CA . ALA A 1 110 ? -17.432 4.964 2.582 1.00 93.25 110 ALA A CA 1
ATOM 871 C C . ALA A 1 110 ? -17.407 6.186 1.658 1.00 93.25 110 ALA A C 1
ATOM 873 O O . ALA A 1 110 ? -17.843 6.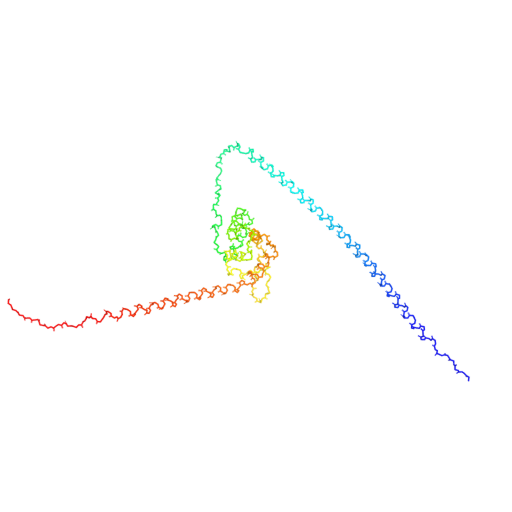068 0.513 1.00 93.25 110 ALA A O 1
ATOM 874 N N . SER A 1 111 ? -16.850 7.316 2.101 1.00 94.38 111 SER A N 1
ATOM 875 C CA . SER A 1 111 ? -16.788 8.548 1.308 1.00 94.38 111 SER A CA 1
ATOM 876 C C . SER A 1 111 ? -15.358 8.970 0.950 1.00 94.38 111 SER A C 1
ATOM 878 O O . SER A 1 111 ? -14.381 8.614 1.611 1.00 94.38 111 SER A O 1
ATOM 880 N N . LEU A 1 112 ? -15.218 9.744 -0.134 1.00 93.62 112 LEU A N 1
ATOM 881 C CA . LEU A 1 112 ? -13.924 10.310 -0.542 1.00 93.62 112 LEU A CA 1
ATOM 882 C C . LEU A 1 112 ? -13.400 11.306 0.498 1.00 93.62 112 LEU A C 1
ATOM 884 O O . LEU A 1 112 ? -12.194 11.397 0.716 1.00 93.62 112 LEU A O 1
ATOM 888 N N . GLU A 1 113 ? -14.309 12.049 1.128 1.00 93.56 113 GLU A N 1
ATOM 889 C CA . GLU A 1 113 ? -13.987 13.020 2.167 1.00 93.56 113 GLU A CA 1
ATOM 890 C C . GLU A 1 113 ? -13.424 12.330 3.413 1.00 93.56 113 GLU A C 1
ATOM 892 O O . GLU A 1 113 ? -12.338 12.693 3.856 1.00 93.56 113 GLU A O 1
ATOM 897 N N . GLU A 1 114 ? -14.075 11.267 3.901 1.00 94.62 114 GLU A N 1
ATOM 898 C CA . GLU A 1 114 ? -13.571 10.455 5.018 1.00 94.62 114 GLU A CA 1
ATOM 899 C C . GLU A 1 114 ? -12.152 9.942 4.768 1.00 94.62 114 GLU A C 1
ATOM 901 O O . GLU A 1 114 ? -11.289 10.059 5.635 1.00 94.62 114 GLU A O 1
ATOM 906 N N . ILE A 1 115 ? -11.884 9.405 3.572 1.00 95.81 115 ILE A N 1
ATOM 907 C CA . ILE A 1 115 ? -10.559 8.875 3.224 1.00 95.81 115 ILE A CA 1
ATOM 908 C C . ILE A 1 115 ? -9.506 9.986 3.214 1.00 95.81 115 ILE A C 1
ATOM 910 O O . ILE A 1 115 ? -8.404 9.788 3.726 1.00 95.81 115 ILE A O 1
ATOM 914 N N . ASN A 1 116 ? -9.820 11.147 2.635 1.00 94.69 116 ASN A N 1
ATOM 915 C CA . ASN A 1 116 ? -8.879 12.265 2.558 1.00 94.69 116 ASN A CA 1
ATOM 916 C C . ASN A 1 116 ? -8.623 12.901 3.930 1.00 94.69 116 ASN A C 1
ATOM 918 O O . ASN A 1 116 ? -7.478 13.250 4.237 1.00 94.69 116 ASN A O 1
ATOM 922 N N . ASN A 1 117 ? -9.658 13.012 4.763 1.00 94.12 117 ASN A N 1
ATOM 923 C CA . ASN A 1 117 ? -9.535 13.485 6.138 1.00 94.12 117 ASN A CA 1
ATOM 924 C C . ASN A 1 117 ? -8.673 12.514 6.945 1.00 94.12 117 ASN A C 1
ATOM 926 O O . ASN A 1 117 ? -7.693 12.934 7.553 1.00 94.12 117 ASN A O 1
ATOM 930 N N . PHE A 1 118 ? -8.940 11.209 6.846 1.00 95.50 118 PHE A N 1
ATOM 931 C CA . PHE A 1 118 ? -8.156 10.189 7.536 1.00 95.50 118 PHE A CA 1
ATOM 932 C C . PHE A 1 118 ? -6.687 10.163 7.084 1.00 95.50 118 PHE A C 1
ATOM 934 O O . PHE A 1 118 ? -5.780 10.130 7.911 1.00 95.50 118 PHE A O 1
ATOM 941 N N . GLU A 1 119 ? -6.418 10.262 5.779 1.00 95.81 119 GLU A N 1
ATOM 942 C CA . GLU A 1 119 ? -5.057 10.386 5.234 1.00 95.81 119 GLU A CA 1
ATOM 943 C C . GLU A 1 119 ? -4.332 11.641 5.752 1.00 95.81 119 GLU A C 1
ATOM 945 O O . GLU A 1 119 ? -3.116 11.613 5.958 1.00 95.81 119 GLU A O 1
ATOM 950 N N . THR A 1 120 ? -5.051 12.749 5.947 1.00 94.56 120 THR A N 1
ATOM 951 C CA . THR A 1 120 ? -4.489 14.003 6.473 1.00 94.56 120 THR A CA 1
ATOM 952 C C . THR A 1 120 ? -4.199 13.893 7.966 1.00 94.56 120 THR A C 1
ATOM 954 O O . THR A 1 120 ? -3.101 14.234 8.404 1.00 94.56 120 THR A O 1
ATOM 957 N N . GLU A 1 121 ? -5.124 13.330 8.735 1.00 93.44 121 GLU A N 1
ATOM 958 C CA . GLU A 1 121 ? -4.956 13.082 10.167 1.00 93.44 121 GLU A CA 1
ATOM 959 C C . GLU A 1 121 ? -3.799 12.115 10.440 1.00 93.44 121 GLU A C 1
ATOM 961 O O . GLU A 1 121 ? -2.951 12.390 11.285 1.00 93.44 121 GLU A O 1
ATOM 966 N N . LEU A 1 122 ? -3.650 11.048 9.647 1.00 94.25 122 LEU A N 1
ATOM 967 C CA . LEU A 1 122 ? -2.506 10.133 9.746 1.00 94.25 122 LEU A CA 1
ATOM 968 C C . LEU A 1 122 ? -1.153 10.796 9.428 1.00 94.25 122 LEU A C 1
ATOM 970 O O . LEU A 1 122 ? -0.112 10.299 9.866 1.00 94.25 122 LEU A O 1
ATOM 974 N N . LYS A 1 123 ? -1.129 11.890 8.651 1.00 92.94 123 LYS A N 1
ATOM 975 C CA . LYS A 1 123 ? 0.104 12.655 8.374 1.00 92.94 123 LYS A CA 1
ATOM 976 C C . LYS A 1 123 ? 0.527 13.513 9.556 1.00 92.94 123 LYS A C 1
ATOM 978 O O . LYS A 1 123 ? 1.725 13.663 9.781 1.00 92.94 123 LYS A O 1
ATOM 983 N N . VAL A 1 124 ? -0.437 14.102 10.257 1.00 91.75 124 VAL A N 1
ATOM 984 C CA . VAL A 1 124 ? -0.184 15.072 11.330 1.00 91.75 124 VAL A CA 1
ATOM 985 C C . VAL A 1 124 ? -0.062 14.371 12.682 1.00 91.75 124 VAL A C 1
ATOM 987 O O . VAL A 1 124 ? 0.840 14.670 13.464 1.00 91.75 124 VAL A O 1
ATOM 990 N N . ASN A 1 125 ? -0.948 13.417 12.959 1.00 89.81 125 ASN A N 1
ATOM 991 C CA . ASN A 1 125 ? -1.090 12.793 14.263 1.00 89.81 125 ASN A CA 1
ATOM 992 C C . ASN A 1 125 ? -0.311 11.472 14.347 1.00 89.81 125 ASN A C 1
ATOM 994 O O . ASN A 1 125 ? -0.758 10.412 13.901 1.00 89.81 125 ASN A O 1
ATOM 998 N N . LYS A 1 126 ? 0.864 11.533 14.983 1.00 90.88 126 LYS A N 1
ATOM 999 C CA . LYS A 1 126 ? 1.728 10.366 15.203 1.00 90.88 126 LYS A CA 1
ATOM 1000 C C . LYS A 1 126 ? 1.050 9.272 16.039 1.00 90.88 126 LYS A C 1
ATOM 1002 O O . LYS A 1 126 ? 1.202 8.098 15.719 1.00 90.88 126 LYS A O 1
ATOM 1007 N N . ASN A 1 127 ? 0.278 9.645 17.060 1.00 90.00 127 ASN A N 1
ATOM 1008 C CA . ASN A 1 127 ? -0.381 8.680 17.945 1.00 90.00 127 ASN A CA 1
ATOM 1009 C C . ASN A 1 127 ? -1.466 7.901 17.192 1.00 90.00 127 ASN A C 1
ATOM 1011 O O . ASN A 1 127 ? -1.513 6.678 17.277 1.00 90.00 127 ASN A O 1
ATOM 1015 N N . LEU A 1 128 ? -2.281 8.596 16.386 1.00 91.50 128 LEU A N 1
ATOM 1016 C CA . LEU A 1 128 ? -3.276 7.953 15.522 1.00 91.50 128 LEU A CA 1
ATOM 1017 C C . LEU A 1 128 ? -2.607 6.992 14.531 1.00 91.50 128 LEU A C 1
ATOM 1019 O O . LEU A 1 128 ? -3.106 5.895 14.300 1.00 91.50 128 LEU A O 1
ATOM 1023 N N . LYS A 1 129 ? -1.461 7.384 13.963 1.00 93.25 129 LYS A N 1
ATOM 1024 C CA . LYS A 1 129 ? -0.684 6.530 13.058 1.00 93.25 129 LYS A CA 1
ATOM 1025 C C . LYS A 1 129 ? -0.207 5.242 13.738 1.00 93.25 129 LYS A C 1
ATOM 1027 O O . LYS A 1 129 ? -0.321 4.175 13.138 1.00 93.25 129 LYS A O 1
ATOM 1032 N N . GLU A 1 130 ? 0.323 5.335 14.954 1.00 91.94 130 GLU A N 1
ATOM 1033 C CA . GLU A 1 130 ? 0.770 4.173 15.734 1.00 91.94 130 GLU A CA 1
ATOM 1034 C C . GLU A 1 130 ? -0.410 3.257 16.097 1.00 91.94 130 GLU A C 1
ATOM 1036 O O . GLU A 1 130 ? -0.341 2.045 15.888 1.00 91.94 130 GLU A O 1
ATOM 1041 N N . GLU A 1 131 ? -1.531 3.827 16.542 1.00 93.00 131 GLU A N 1
ATOM 1042 C CA . GLU A 1 131 ? -2.745 3.068 16.859 1.00 93.00 131 GLU A CA 1
ATOM 1043 C C . GLU A 1 131 ? -3.326 2.366 15.623 1.00 93.00 131 GLU A C 1
ATOM 1045 O O . GLU A 1 131 ? -3.671 1.181 15.666 1.00 93.00 131 GLU A O 1
ATOM 1050 N N . PHE A 1 132 ? -3.375 3.070 14.491 1.00 95.25 132 PHE A N 1
ATOM 1051 C CA . PHE A 1 132 ? -3.816 2.510 13.221 1.00 95.25 132 PHE A CA 1
ATOM 1052 C C . PHE A 1 132 ? -2.909 1.365 12.762 1.00 95.25 132 PHE A C 1
ATOM 1054 O O . PHE A 1 132 ? -3.390 0.329 12.301 1.00 95.25 132 PHE A O 1
ATOM 1061 N N . PHE A 1 133 ? -1.595 1.504 12.933 1.00 94.62 133 PHE A N 1
ATOM 1062 C CA . PHE A 1 133 ? -0.648 0.445 12.613 1.00 94.62 133 PHE A CA 1
ATOM 1063 C C . PHE A 1 133 ? -0.860 -0.809 13.473 1.00 94.62 133 PHE A C 1
ATOM 1065 O O . PHE A 1 133 ? -0.906 -1.923 12.943 1.00 94.62 133 PHE A O 1
ATOM 1072 N N . GLU A 1 134 ? -1.067 -0.647 14.783 1.00 92.56 134 GLU A N 1
ATOM 1073 C CA . GLU A 1 134 ? -1.396 -1.764 15.676 1.00 92.56 134 GLU A CA 1
ATOM 1074 C C . GLU A 1 134 ? -2.746 -2.408 15.329 1.00 92.56 134 GLU A C 1
ATOM 1076 O O . GLU A 1 134 ? -2.880 -3.634 15.379 1.00 92.56 134 GLU A O 1
ATOM 1081 N N . PHE A 1 135 ? -3.736 -1.620 14.903 1.00 93.69 135 PHE A N 1
ATOM 1082 C CA . PHE A 1 135 ? -4.993 -2.145 14.369 1.00 93.69 135 PHE A CA 1
ATOM 1083 C C . PHE A 1 135 ? -4.766 -3.039 13.138 1.00 93.69 135 PHE A C 1
ATOM 1085 O O . PHE A 1 135 ? -5.291 -4.154 13.088 1.00 93.69 135 PHE A O 1
ATOM 1092 N N . LEU A 1 136 ? -3.921 -2.629 12.186 1.00 94.75 136 LEU A N 1
ATOM 1093 C CA . LEU A 1 136 ? -3.597 -3.460 11.021 1.00 94.75 136 LEU A CA 1
ATOM 1094 C C . LEU A 1 136 ? -2.822 -4.729 11.392 1.00 94.75 136 LEU A C 1
ATOM 1096 O O . LEU A 1 136 ? -3.099 -5.798 10.840 1.00 94.75 136 LEU A O 1
ATOM 1100 N N . LYS A 1 137 ? -1.896 -4.651 12.355 1.00 92.62 137 LYS A N 1
ATOM 1101 C CA . LYS A 1 137 ? -1.177 -5.826 12.874 1.00 92.62 137 LYS A CA 1
ATOM 1102 C C . LYS A 1 137 ? -2.120 -6.837 13.517 1.00 92.62 137 LYS A C 1
ATOM 1104 O O . LYS A 1 137 ? -1.933 -8.034 13.324 1.00 92.62 137 LYS A O 1
ATOM 1109 N N . LYS A 1 138 ? -3.165 -6.389 14.220 1.00 91.62 138 LYS A N 1
ATOM 1110 C CA . LYS A 1 138 ? -4.202 -7.289 14.758 1.00 91.62 138 LYS A CA 1
ATOM 1111 C C . LYS A 1 138 ? -4.950 -8.039 13.650 1.00 91.62 138 LYS A C 1
ATOM 1113 O O . LYS A 1 138 ? -5.312 -9.194 13.848 1.00 91.62 138 LYS A O 1
ATOM 1118 N N . ILE A 1 139 ? -5.147 -7.423 12.481 1.00 90.12 139 ILE A N 1
ATOM 1119 C CA . ILE A 1 139 ? -5.782 -8.072 11.319 1.00 90.12 139 ILE A CA 1
ATOM 1120 C C . ILE A 1 139 ? -4.825 -9.069 10.648 1.00 90.12 139 ILE A C 1
ATOM 1122 O O . ILE A 1 139 ? -5.237 -10.168 10.268 1.00 90.12 139 ILE A O 1
ATOM 1126 N N . GLY A 1 140 ? -3.567 -8.668 10.445 1.00 84.12 140 GLY A N 1
ATOM 1127 C CA . GLY A 1 140 ? -2.594 -9.429 9.661 1.00 84.12 140 GLY A CA 1
ATOM 1128 C C . GLY A 1 140 ? -1.764 -10.452 10.428 1.00 84.12 140 GLY A C 1
ATOM 1129 O O . GLY A 1 140 ? -1.227 -11.373 9.816 1.00 84.12 140 GLY A O 1
ATOM 1130 N N . GLY A 1 141 ? -1.682 -10.322 11.749 1.00 84.75 141 GLY A N 1
ATOM 1131 C CA . GLY A 1 141 ? -0.742 -11.066 12.578 1.00 84.75 141 GLY A CA 1
ATOM 1132 C C . GLY A 1 141 ? 0.686 -10.522 12.481 1.00 84.75 141 GLY A C 1
ATOM 1133 O O . GLY A 1 141 ? 1.013 -9.679 11.646 1.00 84.75 141 GLY A O 1
ATOM 1134 N N . THR A 1 142 ? 1.549 -11.018 13.366 1.00 87.31 142 THR A N 1
ATOM 1135 C CA . THR A 1 142 ? 2.937 -10.547 13.529 1.00 87.31 142 THR A CA 1
ATOM 1136 C C . THR A 1 142 ? 3.967 -11.668 13.410 1.00 87.31 142 THR A C 1
ATOM 1138 O O . THR A 1 142 ? 5.089 -11.526 13.884 1.00 87.31 142 THR A O 1
ATOM 1141 N N . THR A 1 143 ? 3.584 -12.811 12.839 1.00 83.44 143 THR A N 1
ATOM 1142 C CA . THR A 1 143 ? 4.430 -14.013 12.805 1.00 83.44 143 THR A CA 1
ATOM 1143 C C . THR A 1 143 ? 5.476 -13.991 11.692 1.00 83.44 143 THR A C 1
ATOM 1145 O O . THR A 1 143 ? 6.413 -14.776 11.743 1.00 83.44 143 THR A O 1
ATOM 1148 N N . GLY A 1 144 ? 5.340 -13.120 10.684 1.00 85.19 144 GLY A N 1
ATOM 1149 C CA . GLY A 1 144 ? 6.273 -13.036 9.552 1.00 85.19 144 GLY A CA 1
ATOM 1150 C C . GLY A 1 144 ? 6.148 -14.159 8.514 1.00 85.19 144 GLY A C 1
ATOM 1151 O O . GLY A 1 144 ? 6.860 -14.128 7.507 1.00 85.19 144 GLY A O 1
ATOM 1152 N N . GLU A 1 145 ? 5.243 -15.117 8.740 1.00 88.06 145 GLU A N 1
ATOM 1153 C CA . GLU A 1 145 ? 4.993 -16.303 7.904 1.00 88.06 145 GLU A CA 1
ATOM 1154 C C . GLU A 1 145 ? 3.619 -16.277 7.209 1.00 88.06 145 GLU A C 1
ATOM 1156 O O . GLU A 1 145 ? 3.199 -17.253 6.582 1.00 88.06 145 GLU A O 1
ATOM 1161 N N . GLY A 1 146 ? 2.888 -15.168 7.330 1.00 88.44 146 GLY A N 1
ATOM 1162 C CA . GLY A 1 146 ? 1.567 -15.008 6.744 1.00 88.44 146 GLY A CA 1
ATOM 1163 C C . GLY A 1 146 ? 1.576 -14.957 5.214 1.00 88.44 146 GLY A C 1
ATOM 1164 O O . GLY A 1 146 ? 2.602 -14.819 4.552 1.00 88.44 146 GLY A O 1
ATOM 1165 N N . ASP A 1 147 ? 0.380 -15.048 4.633 1.00 93.38 147 ASP A N 1
ATOM 1166 C CA . ASP A 1 147 ? 0.150 -14.790 3.211 1.00 93.38 147 ASP A CA 1
ATOM 1167 C C . ASP A 1 147 ? -0.280 -13.326 3.049 1.00 93.38 147 ASP A C 1
ATOM 1169 O O . ASP A 1 147 ? -1.465 -12.991 3.186 1.00 93.38 147 ASP A O 1
ATOM 1173 N N . ALA A 1 148 ? 0.687 -12.445 2.773 1.00 94.19 148 ALA A N 1
ATOM 1174 C CA . ALA A 1 148 ? 0.437 -11.008 2.673 1.00 94.19 148 ALA A CA 1
ATOM 1175 C C . ALA A 1 148 ? -0.573 -10.635 1.579 1.00 94.19 148 ALA A C 1
ATOM 1177 O O . ALA A 1 148 ? -1.237 -9.608 1.697 1.00 94.19 148 ALA A O 1
ATOM 1178 N N . ALA A 1 149 ? -0.757 -11.452 0.535 1.00 94.25 149 ALA A N 1
ATOM 1179 C CA . ALA A 1 149 ? -1.783 -11.174 -0.466 1.00 94.25 149 ALA A CA 1
ATOM 1180 C C . ALA A 1 149 ? -3.184 -11.374 0.129 1.00 94.25 149 ALA A C 1
ATOM 1182 O O . ALA A 1 149 ? -4.034 -10.488 0.024 1.00 94.25 149 ALA A O 1
ATOM 1183 N N . LYS A 1 150 ? -3.421 -12.508 0.805 1.00 94.81 150 LYS A N 1
ATOM 1184 C CA . LYS A 1 150 ? -4.704 -12.780 1.480 1.00 94.81 150 LYS A CA 1
ATOM 1185 C C . LYS A 1 150 ? -4.981 -11.778 2.594 1.00 94.81 150 LYS A C 1
ATOM 1187 O O . LYS A 1 150 ? -6.101 -11.281 2.697 1.00 94.81 150 LYS A O 1
ATOM 1192 N N . VAL A 1 151 ? -3.975 -11.476 3.410 1.00 95.75 151 VAL A N 1
ATOM 1193 C CA . VAL A 1 151 ? -4.089 -10.473 4.474 1.00 95.75 151 VAL A CA 1
ATOM 1194 C C . VAL A 1 151 ? -4.320 -9.083 3.894 1.00 95.75 151 VAL A C 1
ATOM 1196 O O . VAL A 1 151 ? -5.163 -8.355 4.402 1.00 95.75 151 VAL A O 1
ATOM 1199 N N . GLY A 1 152 ? -3.665 -8.740 2.787 1.00 96.12 152 GLY A N 1
ATOM 1200 C CA . GLY A 1 152 ? -3.866 -7.476 2.087 1.00 96.12 152 GLY A CA 1
ATOM 1201 C C . GLY A 1 152 ? -5.313 -7.270 1.650 1.00 96.12 152 GLY A C 1
ATOM 1202 O O . GLY A 1 152 ? -5.874 -6.208 1.904 1.00 96.12 152 GLY A O 1
ATOM 1203 N N . TYR A 1 153 ? -5.957 -8.293 1.079 1.00 95.50 153 TYR A N 1
ATOM 1204 C CA . TYR A 1 153 ? -7.392 -8.221 0.778 1.00 95.50 153 TYR A CA 1
ATOM 1205 C C . TYR A 1 153 ? -8.245 -8.038 2.034 1.00 95.50 153 TYR A C 1
ATOM 1207 O O . TYR A 1 153 ? -9.157 -7.220 2.010 1.00 95.50 153 TYR A O 1
ATOM 1215 N N . LYS A 1 154 ? -7.939 -8.750 3.129 1.00 95.19 154 LYS A N 1
ATOM 1216 C CA . LYS A 1 154 ? -8.661 -8.585 4.401 1.00 95.19 154 LYS A CA 1
ATOM 1217 C C . LYS A 1 154 ? -8.531 -7.164 4.941 1.00 95.19 154 LYS A C 1
ATOM 1219 O O . LYS A 1 154 ? -9.541 -6.562 5.266 1.00 95.19 154 LYS A O 1
ATOM 1224 N N . ILE A 1 155 ? -7.313 -6.624 4.996 1.00 96.06 155 ILE A N 1
ATOM 1225 C CA . ILE A 1 155 ? -7.060 -5.248 5.436 1.00 96.06 155 ILE A CA 1
ATOM 1226 C C . ILE A 1 155 ? -7.874 -4.276 4.584 1.00 96.06 155 ILE A C 1
ATOM 1228 O O . ILE A 1 155 ? -8.624 -3.473 5.122 1.00 96.06 155 ILE A O 1
ATOM 1232 N N . VAL A 1 156 ? -7.786 -4.377 3.259 1.00 95.44 156 VAL A N 1
ATOM 1233 C CA . VAL A 1 156 ? -8.505 -3.470 2.357 1.00 95.44 156 VAL A CA 1
ATOM 1234 C C . VAL A 1 156 ? -10.021 -3.570 2.524 1.00 95.44 156 VAL A C 1
ATOM 1236 O O . VAL A 1 156 ? -10.682 -2.538 2.574 1.00 95.44 156 VAL A O 1
ATOM 1239 N N . ASP A 1 157 ? -10.565 -4.782 2.633 1.00 93.25 157 ASP A N 1
ATOM 1240 C CA . ASP A 1 157 ? -12.006 -5.002 2.791 1.00 93.25 157 ASP A CA 1
ATOM 1241 C C . ASP A 1 157 ? -12.523 -4.565 4.173 1.00 93.25 157 ASP A C 1
ATOM 1243 O O . ASP A 1 157 ? -13.707 -4.254 4.306 1.00 93.25 157 ASP A O 1
ATOM 1247 N N . THR A 1 158 ? -11.652 -4.526 5.186 1.00 94.12 158 THR A N 1
ATOM 1248 C CA . THR A 1 158 ? -11.949 -3.933 6.496 1.00 94.12 158 THR A CA 1
ATOM 1249 C C . THR A 1 158 ? -11.912 -2.409 6.431 1.00 94.12 158 THR A C 1
ATOM 1251 O O . THR A 1 158 ? -12.765 -1.757 7.020 1.00 94.12 158 THR A O 1
ATOM 1254 N N . LEU A 1 159 ? -10.936 -1.827 5.730 1.00 95.75 159 LEU A N 1
ATOM 1255 C CA . LEU A 1 159 ? -10.700 -0.383 5.735 1.00 95.75 159 LEU A CA 1
ATOM 1256 C C . LEU A 1 159 ? -11.629 0.404 4.819 1.00 95.75 159 LEU A C 1
ATOM 1258 O O . LEU A 1 159 ? -12.008 1.517 5.163 1.00 95.75 159 LEU A O 1
ATOM 1262 N N . PHE A 1 160 ? -11.965 -0.131 3.649 1.00 96.38 160 PHE A N 1
ATOM 1263 C CA . PHE A 1 160 ? -12.647 0.618 2.599 1.00 96.38 160 PHE A CA 1
ATOM 1264 C C . PHE A 1 160 ? -13.914 -0.093 2.160 1.00 96.38 160 PHE A C 1
ATOM 1266 O O . PHE A 1 160 ? -13.950 -1.316 2.000 1.00 96.38 160 PHE A O 1
ATOM 1273 N N . SER A 1 161 ? -14.962 0.684 1.903 1.00 94.94 161 SER A N 1
ATOM 1274 C CA . SER A 1 161 ? -16.163 0.127 1.305 1.00 94.94 161 SER A CA 1
ATOM 1275 C C . SER A 1 161 ? -15.837 -0.372 -0.110 1.00 94.94 161 SER A C 1
ATOM 1277 O O . SER A 1 161 ? -14.978 0.154 -0.823 1.00 94.94 161 SER A O 1
ATOM 1279 N N . MET A 1 162 ? -16.518 -1.424 -0.564 1.00 90.81 162 MET A N 1
ATOM 1280 C CA . MET A 1 162 ? -16.292 -1.894 -1.937 1.00 90.81 162 MET A CA 1
ATOM 1281 C C . MET A 1 162 ? -16.718 -0.855 -2.975 1.00 90.81 162 MET A C 1
ATOM 1283 O O . MET A 1 162 ? -16.131 -0.809 -4.055 1.00 90.81 162 MET A O 1
ATOM 1287 N N . GLU A 1 163 ? -17.714 -0.037 -2.639 1.00 92.94 163 GLU A N 1
ATOM 1288 C CA . GLU A 1 163 ? -18.199 1.053 -3.474 1.00 92.94 163 GLU A CA 1
ATOM 1289 C C . GLU A 1 163 ? -17.124 2.124 -3.660 1.00 92.94 163 GLU A C 1
ATOM 1291 O O . GLU A 1 163 ? -16.798 2.466 -4.800 1.00 92.94 163 GLU A O 1
ATOM 1296 N N . ILE A 1 164 ? -16.495 2.585 -2.569 1.00 95.06 164 ILE A N 1
ATOM 1297 C CA . ILE A 1 164 ? -15.528 3.683 -2.647 1.00 95.06 164 ILE A CA 1
ATOM 1298 C C . ILE A 1 164 ? -14.307 3.307 -3.493 1.00 95.06 164 ILE A C 1
ATOM 1300 O O . ILE A 1 164 ? -13.826 4.097 -4.305 1.00 95.06 164 ILE A O 1
ATOM 1304 N N . LEU A 1 165 ? -13.863 2.047 -3.413 1.00 95.19 165 LEU A N 1
ATOM 1305 C CA . LEU A 1 165 ? -12.758 1.529 -4.225 1.00 95.19 165 LEU A CA 1
ATOM 1306 C C . LEU A 1 165 ? -13.040 1.583 -5.737 1.00 95.19 165 LEU A C 1
ATOM 1308 O O . LEU A 1 165 ? -12.098 1.560 -6.533 1.00 95.19 165 LEU A O 1
ATOM 1312 N N . THR A 1 166 ? -14.305 1.668 -6.169 1.00 94.25 166 THR A N 1
ATOM 1313 C CA . THR A 1 166 ? -14.645 1.783 -7.598 1.00 94.25 166 THR A CA 1
ATOM 1314 C C . THR A 1 166 ? -14.266 3.141 -8.197 1.00 94.25 166 THR A C 1
ATOM 1316 O O . THR A 1 166 ? -13.920 3.191 -9.386 1.00 94.25 166 THR A O 1
ATOM 1319 N N . TYR A 1 167 ? -14.234 4.195 -7.374 1.00 93.31 167 TYR A N 1
ATOM 1320 C CA . TYR A 1 167 ? -13.844 5.558 -7.754 1.00 93.31 167 TYR A CA 1
ATOM 1321 C C . TYR A 1 167 ? -12.328 5.740 -7.862 1.00 93.31 167 TYR A C 1
ATOM 1323 O O . TYR A 1 167 ? -11.858 6.705 -8.463 1.00 93.31 167 TYR A O 1
ATOM 1331 N N . TYR A 1 168 ? -11.548 4.786 -7.352 1.00 94.38 168 TYR A N 1
ATOM 1332 C CA . TYR A 1 168 ? -10.095 4.822 -7.422 1.00 94.38 168 TYR A CA 1
ATOM 1333 C C . TYR A 1 168 ? -9.532 4.027 -8.608 1.00 94.38 168 TYR A C 1
ATOM 1335 O O . TYR A 1 168 ? -10.108 3.068 -9.140 1.00 94.38 168 TYR A O 1
ATOM 1343 N N . SER A 1 169 ? -8.345 4.447 -9.030 1.00 94.25 169 SER A N 1
ATOM 1344 C CA . SER A 1 169 ? -7.371 3.656 -9.783 1.00 94.25 169 SER A CA 1
ATOM 1345 C C . SER A 1 169 ? -5.992 3.909 -9.185 1.00 94.25 169 SER A C 1
ATOM 1347 O O . SER A 1 169 ? -5.835 4.843 -8.407 1.00 94.25 169 SER A O 1
ATOM 1349 N N . TRP A 1 170 ? -4.980 3.107 -9.530 1.00 94.44 170 TRP A N 1
ATOM 1350 C CA . TRP A 1 170 ? -3.658 3.297 -8.928 1.00 94.44 170 TRP A CA 1
ATOM 1351 C C . TRP A 1 170 ? -3.113 4.712 -9.157 1.00 94.44 170 TRP A C 1
ATOM 1353 O O . TRP A 1 170 ? -2.775 5.376 -8.190 1.00 94.44 170 TRP A O 1
ATOM 1363 N N . THR A 1 171 ? -3.100 5.187 -10.407 1.00 91.94 171 THR A N 1
ATOM 1364 C CA . THR A 1 171 ? -2.549 6.505 -10.777 1.00 91.94 171 THR A CA 1
ATOM 1365 C C . THR A 1 171 ? -3.593 7.613 -10.931 1.00 91.94 171 THR A C 1
ATOM 1367 O O . THR A 1 171 ? -3.221 8.764 -11.129 1.00 91.94 171 THR A O 1
ATOM 1370 N N . GLY A 1 172 ? -4.889 7.294 -10.917 1.00 88.38 172 GLY A N 1
ATOM 1371 C CA . GLY A 1 172 ? -5.969 8.232 -11.270 1.00 88.38 172 GLY A CA 1
ATOM 1372 C C . GLY A 1 172 ? -6.187 8.399 -12.782 1.00 88.38 172 GLY A C 1
ATOM 1373 O O . GLY A 1 172 ? -7.208 8.921 -13.226 1.00 88.38 172 GLY A O 1
ATOM 1374 N N . ILE A 1 173 ? -5.260 7.910 -13.610 1.00 81.19 173 ILE A N 1
ATOM 1375 C CA . ILE A 1 173 ? -5.343 8.056 -15.064 1.00 81.19 173 ILE A CA 1
ATOM 1376 C C . ILE A 1 173 ? -6.318 7.009 -15.612 1.00 81.19 173 ILE A C 1
ATOM 1378 O O . ILE A 1 173 ? -6.001 5.823 -15.705 1.00 81.19 173 ILE A O 1
ATOM 1382 N N . SER A 1 174 ? -7.513 7.454 -15.998 1.00 68.81 174 SER A N 1
ATOM 1383 C CA . SER A 1 174 ? -8.499 6.631 -16.703 1.00 68.81 174 SER A CA 1
ATOM 1384 C C . SER A 1 174 ? -8.592 7.048 -18.169 1.00 68.81 174 SER A C 1
ATOM 1386 O O . SER A 1 174 ? -8.510 8.235 -18.493 1.00 68.81 174 SER A O 1
ATOM 1388 N N . LYS A 1 175 ? -8.805 6.080 -19.070 1.00 65.69 175 LYS A N 1
ATOM 1389 C CA . LYS A 1 175 ? -9.157 6.366 -20.468 1.00 65.69 175 LYS A CA 1
ATOM 1390 C C . LYS A 1 175 ? -10.538 7.027 -20.459 1.00 65.69 175 LYS A C 1
ATOM 1392 O O . LYS A 1 175 ? -11.538 6.331 -20.286 1.00 65.69 175 LYS A O 1
ATOM 1397 N N . LYS A 1 176 ? -10.595 8.358 -20.574 1.00 62.16 176 LYS A N 1
ATOM 1398 C CA . LYS A 1 176 ? -11.859 9.107 -20.584 1.00 62.16 176 LYS A CA 1
ATOM 1399 C C . LYS A 1 176 ? -12.766 8.558 -21.690 1.00 62.16 176 LYS A C 1
ATOM 1401 O O . LYS A 1 176 ? -12.408 8.608 -22.863 1.00 62.16 176 LYS A O 1
ATOM 1406 N N . LYS A 1 177 ? -13.944 8.058 -21.315 1.00 58.94 177 LYS A N 1
ATOM 1407 C CA . LYS A 1 177 ? -15.120 8.123 -22.187 1.00 58.94 177 LYS A CA 1
ATOM 1408 C C . LYS A 1 177 ? -15.764 9.481 -21.930 1.00 58.94 177 LYS A C 1
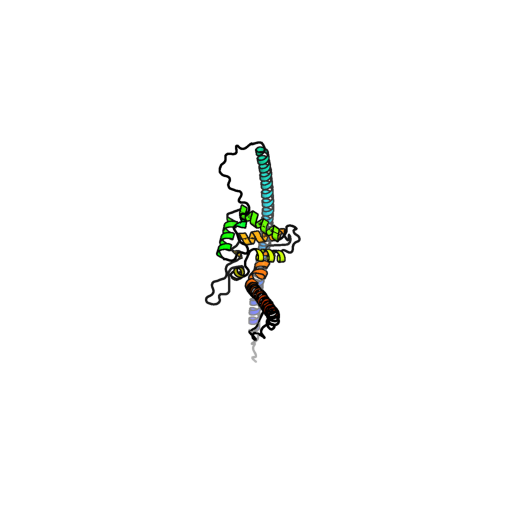ATOM 1410 O O . LYS A 1 177 ? -15.785 9.942 -20.791 1.00 58.94 177 LYS A O 1
ATOM 1415 N N . THR A 1 178 ? -16.190 10.139 -22.996 1.00 48.41 178 THR A N 1
ATOM 1416 C CA . THR A 1 178 ? -16.769 11.484 -23.007 1.00 48.41 178 THR A CA 1
ATOM 1417 C C . THR A 1 178 ? -17.764 11.650 -21.844 1.00 48.41 178 THR A C 1
ATOM 1419 O O . THR A 1 178 ? -18.652 10.817 -21.684 1.00 48.41 178 THR A O 1
ATOM 1422 N N . ASN A 1 179 ? -17.573 12.688 -21.021 1.00 54.66 179 ASN A N 1
ATOM 1423 C CA . ASN A 1 179 ? -18.403 13.089 -19.867 1.00 54.66 179 ASN A CA 1
ATOM 1424 C C . ASN A 1 179 ? -18.306 12.297 -18.543 1.00 54.66 179 ASN A C 1
ATOM 1426 O O . ASN A 1 179 ? -19.158 12.493 -17.683 1.00 54.66 179 ASN A O 1
ATOM 1430 N N . GLN A 1 180 ? -17.280 11.469 -18.309 1.00 60.09 180 GLN A N 1
ATOM 1431 C CA . GLN A 1 180 ? -17.013 10.947 -16.954 1.00 60.09 180 GLN A CA 1
ATOM 1432 C C . GLN A 1 180 ? -15.860 11.690 -16.270 1.00 60.09 180 GLN A C 1
ATOM 1434 O O . GLN A 1 180 ? -14.781 11.848 -16.852 1.00 60.09 180 GLN A O 1
ATOM 1439 N N . GLU A 1 181 ? -16.088 12.120 -15.025 1.00 67.88 181 GLU A N 1
ATOM 1440 C CA . GLU A 1 181 ? -15.023 12.561 -14.125 1.00 67.88 181 GLU A CA 1
ATOM 1441 C C . GLU A 1 181 ? -13.977 11.444 -13.980 1.00 67.88 181 GLU A C 1
ATOM 1443 O O . GLU A 1 181 ? -14.283 10.247 -14.003 1.00 67.88 181 GLU A O 1
ATOM 1448 N N . GLY A 1 182 ? -12.702 11.836 -13.946 1.00 77.94 182 GLY A N 1
ATOM 1449 C CA . GLY A 1 182 ? -11.593 10.891 -13.842 1.00 77.94 182 GLY A CA 1
ATOM 1450 C C . GLY A 1 182 ? -11.618 10.139 -12.511 1.00 77.94 182 GLY A C 1
ATOM 1451 O O . GLY A 1 182 ? -12.176 10.608 -11.528 1.00 77.94 182 GLY A O 1
ATOM 1452 N N . LYS A 1 183 ? -10.975 8.970 -12.466 1.00 89.88 183 LYS A N 1
ATOM 1453 C CA . LYS A 1 183 ? -10.803 8.236 -11.208 1.00 89.88 183 LYS A CA 1
ATOM 1454 C C . LYS A 1 183 ? -9.810 8.954 -10.296 1.00 89.88 183 LYS A C 1
ATOM 1456 O O . LYS A 1 183 ? -8.832 9.524 -10.772 1.00 89.88 183 LYS A O 1
ATOM 1461 N N . HIS A 1 184 ? -9.988 8.826 -8.987 1.00 92.94 184 HIS A N 1
ATOM 1462 C CA . HIS A 1 184 ? -9.008 9.306 -8.015 1.00 92.94 184 HIS A CA 1
ATOM 1463 C C . HIS A 1 184 ? -7.760 8.413 -8.006 1.00 92.94 184 HIS A C 1
ATOM 1465 O O . HIS A 1 184 ? -7.817 7.215 -8.312 1.00 92.94 184 HIS A O 1
ATOM 1471 N N . SER A 1 185 ? -6.614 9.007 -7.672 1.00 94.62 185 SER A N 1
ATOM 1472 C CA . SER A 1 185 ? -5.337 8.300 -7.562 1.00 94.62 185 SER A CA 1
ATOM 1473 C C . SER A 1 185 ? -5.192 7.680 -6.179 1.00 94.62 185 SER A C 1
ATOM 1475 O O . SER A 1 185 ? -5.097 8.393 -5.184 1.00 94.62 185 SER A O 1
ATOM 1477 N N . PHE A 1 186 ? -5.162 6.350 -6.107 1.00 96.25 186 PHE A N 1
ATOM 1478 C CA . PHE A 1 186 ? -4.967 5.641 -4.844 1.00 96.25 186 PHE A CA 1
ATOM 1479 C C . PHE A 1 186 ? -3.522 5.781 -4.354 1.00 96.25 186 PHE A C 1
ATOM 1481 O O . PHE A 1 186 ? -3.287 5.898 -3.158 1.00 96.25 186 PHE A O 1
ATOM 1488 N N . SER A 1 187 ? -2.547 5.863 -5.269 1.00 95.31 187 SER A N 1
ATOM 1489 C CA . SER A 1 187 ? -1.142 6.079 -4.907 1.00 95.31 187 SER A CA 1
ATOM 1490 C C . SER A 1 187 ? -0.875 7.467 -4.310 1.00 95.31 187 SER A C 1
ATOM 1492 O O . SER A 1 187 ? 0.207 7.704 -3.778 1.00 95.31 187 SER A O 1
ATOM 1494 N N . ALA A 1 188 ? -1.823 8.405 -4.423 1.00 95.88 188 ALA A N 1
ATOM 1495 C CA . ALA A 1 188 ? -1.733 9.712 -3.773 1.00 95.88 188 ALA A CA 1
ATOM 1496 C C . ALA A 1 188 ? -1.989 9.643 -2.254 1.00 95.88 188 ALA A C 1
ATOM 1498 O O . ALA A 1 188 ? -1.527 10.528 -1.531 1.00 95.88 188 ALA A O 1
ATOM 1499 N N . LEU A 1 189 ? -2.646 8.581 -1.768 1.00 96.38 189 LEU A N 1
ATOM 1500 C CA . LEU A 1 189 ? -2.855 8.281 -0.345 1.00 96.38 189 LEU A CA 1
ATOM 1501 C C . LEU A 1 189 ? -1.574 7.688 0.268 1.00 96.38 189 LEU A C 1
ATOM 1503 O O . LEU A 1 189 ? -1.537 6.543 0.717 1.00 96.38 189 LEU A O 1
ATOM 1507 N N . LYS A 1 190 ? -0.473 8.441 0.173 1.00 96.00 190 LYS A N 1
ATOM 1508 C CA . LYS A 1 190 ? 0.888 7.964 0.453 1.00 96.00 190 LYS A CA 1
ATOM 1509 C C . LYS A 1 190 ? 1.022 7.393 1.860 1.00 96.00 190 LYS A C 1
ATOM 1511 O O . LYS A 1 190 ? 1.670 6.363 2.020 1.00 96.00 190 LYS A O 1
ATOM 1516 N N . THR A 1 191 ? 0.435 8.048 2.858 1.00 96.94 191 THR A N 1
ATOM 1517 C CA . THR A 1 191 ? 0.579 7.640 4.257 1.00 96.94 191 THR A CA 1
ATOM 1518 C C . THR A 1 191 ? -0.175 6.344 4.517 1.00 96.94 191 THR A C 1
ATOM 1520 O O . THR A 1 191 ? 0.416 5.398 5.032 1.00 96.94 191 THR A O 1
ATOM 1523 N N . LEU A 1 192 ? -1.433 6.249 4.084 1.00 96.69 192 LEU A N 1
ATOM 1524 C CA . LEU A 1 192 ? -2.230 5.024 4.164 1.00 96.69 192 LEU A CA 1
ATOM 1525 C C . LEU A 1 192 ? -1.559 3.847 3.456 1.00 96.69 192 LEU A C 1
ATOM 1527 O O . LEU A 1 192 ? -1.384 2.781 4.048 1.00 96.69 192 LEU A O 1
ATOM 1531 N N . VAL A 1 193 ? -1.160 4.044 2.198 1.00 97.12 193 VAL A N 1
ATOM 1532 C CA . VAL A 1 193 ? -0.507 3.012 1.380 1.00 97.12 193 VAL A CA 1
ATOM 1533 C C . VAL A 1 193 ? 0.771 2.520 2.066 1.00 97.12 193 VAL A C 1
ATOM 1535 O O . VAL A 1 193 ? 0.984 1.312 2.175 1.00 97.12 193 VAL A O 1
ATOM 1538 N N . GLN A 1 194 ? 1.575 3.437 2.607 1.00 97.31 194 GLN A N 1
ATOM 1539 C CA . GLN A 1 194 ? 2.809 3.107 3.314 1.00 97.31 194 GLN A CA 1
ATOM 1540 C C . GLN A 1 194 ? 2.559 2.319 4.609 1.00 97.31 194 GLN A C 1
ATOM 1542 O O . GLN A 1 194 ? 3.217 1.306 4.838 1.00 97.31 194 GLN A O 1
ATOM 1547 N N . ILE A 1 195 ? 1.594 2.724 5.439 1.00 97.38 195 ILE A N 1
ATOM 1548 C CA . ILE A 1 195 ? 1.284 2.013 6.693 1.00 97.38 195 ILE A CA 1
ATOM 1549 C C . ILE A 1 195 ? 0.772 0.596 6.393 1.00 97.38 195 ILE A C 1
ATOM 1551 O O . ILE A 1 195 ? 1.170 -0.366 7.051 1.00 97.38 195 ILE A O 1
ATOM 1555 N N . ILE A 1 196 ? -0.059 0.435 5.355 1.00 97.25 196 ILE A N 1
ATOM 1556 C CA . ILE A 1 196 ? -0.512 -0.890 4.911 1.00 97.25 196 ILE A CA 1
ATOM 1557 C C . ILE A 1 196 ? 0.676 -1.730 4.420 1.00 97.25 196 ILE A C 1
ATOM 1559 O O . ILE A 1 196 ? 0.735 -2.926 4.703 1.00 97.25 196 ILE A O 1
ATOM 1563 N N . PHE A 1 197 ? 1.629 -1.138 3.691 1.00 97.75 197 PHE A N 1
ATOM 1564 C CA . PHE A 1 197 ? 2.844 -1.839 3.270 1.00 97.75 197 PHE A CA 1
ATOM 1565 C C . PHE A 1 197 ? 3.638 -2.363 4.468 1.00 97.75 197 PHE A C 1
ATOM 1567 O O . PHE A 1 197 ? 3.973 -3.546 4.496 1.00 97.75 197 PHE A O 1
ATOM 1574 N N . GLU A 1 198 ? 3.893 -1.509 5.457 1.00 96.94 198 GLU A N 1
ATOM 1575 C CA . GLU A 1 198 ? 4.633 -1.869 6.669 1.00 96.94 198 GLU A CA 1
ATOM 1576 C C . GLU A 1 198 ? 3.926 -2.989 7.446 1.00 96.94 198 GLU A C 1
ATOM 1578 O O . GLU A 1 198 ? 4.568 -3.952 7.864 1.00 96.94 198 GLU A O 1
ATOM 1583 N N . ALA A 1 199 ? 2.595 -2.930 7.563 1.00 96.19 199 ALA A N 1
ATOM 1584 C CA . ALA A 1 199 ? 1.822 -3.962 8.251 1.00 96.19 199 ALA A CA 1
ATOM 1585 C C . ALA A 1 199 ? 1.903 -5.315 7.520 1.00 96.19 199 ALA A C 1
ATOM 1587 O O . ALA A 1 199 ? 2.055 -6.366 8.145 1.00 96.19 199 ALA A O 1
ATOM 1588 N N . LEU A 1 200 ? 1.855 -5.300 6.185 1.00 96.69 200 LEU A N 1
ATOM 1589 C CA . LEU A 1 200 ? 1.995 -6.509 5.371 1.00 96.69 200 LEU A CA 1
ATOM 1590 C C . LEU A 1 200 ? 3.416 -7.074 5.380 1.00 96.69 200 LEU A C 1
ATOM 1592 O O . LEU A 1 200 ? 3.573 -8.290 5.307 1.00 96.69 200 LEU A O 1
ATOM 1596 N N . LEU A 1 201 ? 4.434 -6.222 5.496 1.00 96.44 201 LEU A N 1
ATOM 1597 C CA . LEU A 1 201 ? 5.825 -6.649 5.627 1.00 96.44 201 LEU A CA 1
ATOM 1598 C C . LEU A 1 201 ? 6.084 -7.362 6.962 1.00 96.44 201 LEU A C 1
ATOM 1600 O O . LEU A 1 201 ? 6.833 -8.334 7.003 1.00 96.44 201 LEU A O 1
ATOM 1604 N N . ILE A 1 202 ? 5.438 -6.915 8.043 1.00 94.44 202 ILE A N 1
ATOM 1605 C CA . ILE A 1 202 ? 5.467 -7.618 9.336 1.00 94.44 202 ILE A CA 1
ATOM 1606 C C . ILE A 1 202 ? 4.734 -8.964 9.253 1.00 94.44 202 ILE A C 1
ATOM 1608 O O . ILE A 1 202 ? 5.161 -9.943 9.862 1.00 94.44 202 ILE A O 1
ATOM 1612 N N . CYS A 1 203 ? 3.632 -9.021 8.507 1.00 93.88 203 CYS A N 1
ATOM 1613 C CA . CYS A 1 203 ? 2.866 -10.248 8.309 1.00 93.88 203 CYS A CA 1
ATOM 1614 C C . CYS A 1 203 ? 3.637 -11.299 7.486 1.00 93.88 203 CYS A C 1
ATOM 1616 O O . CYS A 1 203 ? 3.653 -12.468 7.865 1.00 93.88 203 CYS A O 1
ATOM 1618 N N . ASP A 1 204 ? 4.285 -10.894 6.389 1.00 95.25 204 ASP A N 1
ATOM 1619 C CA . ASP A 1 204 ? 5.105 -11.743 5.511 1.00 95.25 204 ASP A CA 1
ATOM 1620 C C . ASP A 1 204 ? 6.431 -11.038 5.222 1.00 95.25 204 ASP A C 1
ATOM 1622 O O . ASP A 1 204 ? 6.502 -10.090 4.435 1.00 95.25 204 ASP A O 1
ATOM 1626 N N . THR A 1 205 ? 7.512 -11.544 5.806 1.00 94.06 205 THR A N 1
ATOM 1627 C CA . THR A 1 205 ? 8.856 -10.958 5.653 1.00 94.06 205 THR A CA 1
ATOM 1628 C C . THR A 1 205 ? 9.370 -10.979 4.209 1.00 94.06 205 THR A C 1
ATOM 1630 O O . THR A 1 205 ? 10.282 -10.232 3.857 1.00 94.06 205 THR A O 1
ATOM 1633 N N . ARG A 1 206 ? 8.777 -11.806 3.336 1.00 94.19 206 ARG A N 1
ATOM 1634 C CA . ARG A 1 206 ? 9.110 -11.888 1.902 1.00 94.19 206 ARG A CA 1
ATOM 1635 C C . ARG A 1 206 ? 8.302 -10.899 1.064 1.00 94.19 206 ARG A C 1
ATOM 1637 O O . ARG A 1 206 ? 8.403 -10.911 -0.175 1.00 94.19 206 ARG A O 1
ATOM 1644 N N . TYR A 1 207 ? 7.429 -10.113 1.688 1.00 96.56 207 TYR A N 1
ATOM 1645 C CA . TYR A 1 207 ? 6.669 -9.074 1.018 1.00 96.56 207 TYR A CA 1
ATOM 1646 C C . TYR A 1 207 ? 7.581 -7.913 0.616 1.00 96.56 207 TYR A C 1
ATOM 1648 O O . TYR A 1 207 ? 8.608 -7.655 1.233 1.00 96.56 207 TYR A O 1
ATOM 1656 N N . ASN A 1 208 ? 7.254 -7.236 -0.480 1.00 96.81 208 ASN A N 1
ATOM 1657 C CA . ASN A 1 208 ? 8.079 -6.151 -1.002 1.00 96.81 208 ASN A CA 1
ATOM 1658 C C . ASN A 1 208 ? 7.230 -5.147 -1.784 1.00 96.81 208 ASN A C 1
ATOM 1660 O O . ASN A 1 208 ? 6.054 -5.392 -2.062 1.00 96.81 208 ASN A O 1
ATOM 1664 N N . LEU A 1 209 ? 7.839 -4.020 -2.156 1.00 96.75 209 LEU A N 1
ATOM 1665 C CA . LEU A 1 209 ? 7.139 -2.917 -2.808 1.00 96.75 209 LEU A CA 1
ATOM 1666 C C . LEU A 1 209 ? 6.495 -3.327 -4.144 1.00 96.75 209 LEU A C 1
ATOM 1668 O O . LEU A 1 209 ? 5.377 -2.918 -4.437 1.00 96.75 209 LEU A O 1
ATOM 1672 N N . GLN A 1 210 ? 7.140 -4.199 -4.926 1.00 96.75 210 GLN A N 1
ATOM 1673 C CA . GLN A 1 210 ? 6.576 -4.687 -6.191 1.00 96.75 210 GLN A CA 1
ATOM 1674 C C . GLN A 1 210 ? 5.299 -5.504 -5.964 1.00 96.75 210 GLN A C 1
ATOM 1676 O O . GLN A 1 210 ? 4.295 -5.295 -6.646 1.00 96.75 210 GLN A O 1
ATOM 1681 N N . LYS A 1 211 ? 5.313 -6.416 -4.982 1.00 97.12 211 LYS A N 1
ATOM 1682 C CA . LYS A 1 211 ? 4.121 -7.177 -4.577 1.00 97.12 211 LYS A CA 1
ATOM 1683 C C . LYS A 1 211 ? 3.030 -6.251 -4.037 1.00 97.12 211 LYS A C 1
ATOM 1685 O O . LYS A 1 211 ? 1.862 -6.461 -4.353 1.00 97.12 211 LYS A O 1
ATOM 1690 N N . HIS A 1 212 ? 3.415 -5.215 -3.293 1.00 97.25 212 HIS A N 1
ATOM 1691 C CA . HIS A 1 212 ? 2.504 -4.209 -2.756 1.00 97.25 212 HIS A CA 1
ATOM 1692 C C . HIS A 1 212 ? 1.780 -3.422 -3.844 1.00 97.25 212 HIS A C 1
ATOM 1694 O O . HIS A 1 212 ? 0.550 -3.396 -3.870 1.00 97.25 212 HIS A O 1
ATOM 1700 N N . GLU A 1 213 ? 2.509 -2.863 -4.805 1.00 96.81 213 GLU A N 1
ATOM 1701 C CA . GLU A 1 213 ? 1.875 -2.190 -5.934 1.00 96.81 213 GLU A CA 1
ATOM 1702 C C . GLU A 1 213 ? 1.002 -3.146 -6.748 1.00 96.81 213 GLU A C 1
ATOM 1704 O O . GLU A 1 213 ? -0.103 -2.781 -7.148 1.00 96.81 213 GLU A O 1
ATOM 1709 N N . LYS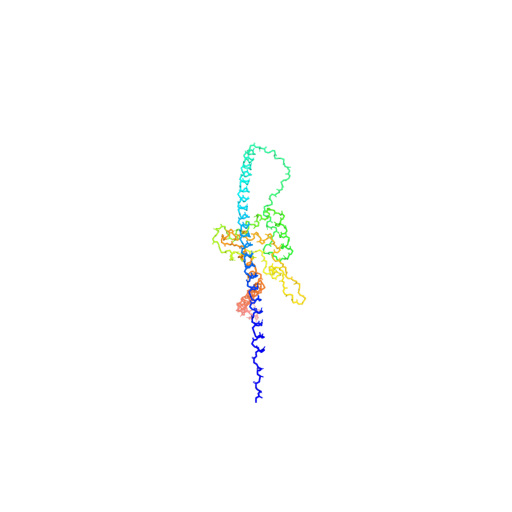 A 1 214 ? 1.472 -4.380 -6.982 1.00 96.88 214 LYS A N 1
ATOM 1710 C CA . LYS A 1 214 ? 0.721 -5.394 -7.730 1.00 96.88 214 LYS A CA 1
ATOM 1711 C C . LYS A 1 214 ? -0.603 -5.741 -7.046 1.00 96.88 214 LYS A C 1
ATOM 1713 O O . LYS A 1 214 ? -1.622 -5.830 -7.731 1.00 96.88 214 LYS A O 1
ATOM 1718 N N . LEU A 1 215 ? -0.612 -5.881 -5.717 1.00 96.75 215 LEU A N 1
ATOM 1719 C CA . LEU A 1 215 ? -1.826 -6.122 -4.933 1.00 96.75 215 LEU A CA 1
ATOM 1720 C C . LEU A 1 215 ? -2.882 -5.051 -5.222 1.00 96.75 215 LEU A C 1
ATOM 1722 O O . LEU A 1 215 ? -4.015 -5.387 -5.563 1.00 96.75 215 LEU A O 1
ATOM 1726 N N . PHE A 1 216 ? -2.518 -3.770 -5.147 1.00 96.94 216 PHE A N 1
ATOM 1727 C CA . PHE A 1 216 ? -3.472 -2.687 -5.379 1.00 96.94 216 PHE A CA 1
ATOM 1728 C C . PHE A 1 216 ? -3.837 -2.522 -6.856 1.00 96.94 216 PHE A C 1
ATOM 1730 O O . PHE A 1 216 ? -5.021 -2.450 -7.187 1.00 96.94 216 PHE A O 1
ATOM 1737 N N . LYS A 1 217 ? -2.845 -2.497 -7.756 1.00 95.00 217 LYS A N 1
ATOM 1738 C CA . LYS A 1 217 ? -3.041 -2.301 -9.201 1.00 95.00 217 LYS A CA 1
ATOM 1739 C C . LYS A 1 217 ? -3.877 -3.411 -9.818 1.00 95.00 217 LYS A C 1
ATOM 1741 O O . LYS A 1 217 ? -4.863 -3.131 -10.492 1.00 95.00 217 LYS A O 1
ATOM 1746 N N . GLU A 1 218 ? -3.463 -4.658 -9.622 1.00 94.00 218 GLU A N 1
ATOM 1747 C CA . GLU A 1 218 ? -4.004 -5.810 -10.344 1.00 94.00 218 GLU A CA 1
ATOM 1748 C C . GLU A 1 218 ? -5.024 -6.593 -9.526 1.00 94.00 218 GLU A C 1
ATOM 1750 O O . GLU A 1 218 ? -5.934 -7.179 -10.107 1.00 94.00 218 GLU A O 1
ATOM 1755 N N . GLY A 1 219 ? -4.893 -6.592 -8.200 1.00 92.44 219 GLY A N 1
ATOM 1756 C CA . GLY A 1 219 ? -5.782 -7.328 -7.310 1.00 92.44 219 GLY A CA 1
ATOM 1757 C C . GLY A 1 219 ? -7.019 -6.530 -6.911 1.00 92.44 219 GLY A C 1
ATOM 1758 O O . GLY A 1 219 ? -8.145 -6.863 -7.281 1.00 92.44 219 GLY A O 1
ATOM 1759 N N . VAL A 1 220 ? -6.804 -5.455 -6.157 1.00 94.75 220 VAL A N 1
ATOM 1760 C CA . VAL A 1 220 ? -7.869 -4.676 -5.515 1.00 94.75 220 VAL A CA 1
ATOM 1761 C C . VAL A 1 220 ? -8.601 -3.788 -6.522 1.00 94.75 220 VAL A C 1
ATOM 1763 O O . VAL A 1 220 ? -9.799 -3.963 -6.748 1.00 94.75 220 VAL A O 1
ATOM 1766 N N . LEU A 1 221 ? -7.895 -2.838 -7.143 1.00 95.00 221 LEU A N 1
ATOM 1767 C CA . LEU A 1 221 ? -8.521 -1.721 -7.861 1.00 95.00 221 LEU A CA 1
ATOM 1768 C C . LEU A 1 221 ? -9.015 -2.122 -9.255 1.00 95.00 221 LEU A C 1
ATOM 1770 O O . LEU A 1 221 ? -10.103 -1.719 -9.667 1.00 95.00 221 LEU A O 1
ATOM 1774 N N . LYS A 1 222 ? -8.267 -2.971 -9.974 1.00 92.25 222 LYS A N 1
ATOM 1775 C CA . LYS A 1 222 ? -8.678 -3.496 -11.292 1.00 92.25 222 LYS A CA 1
ATOM 1776 C C . LYS A 1 222 ? -10.016 -4.231 -11.237 1.00 92.25 222 LYS A C 1
ATOM 1778 O O . LYS A 1 222 ? -10.785 -4.193 -12.198 1.00 92.25 222 LYS A O 1
ATOM 1783 N N . HIS A 1 223 ? -10.295 -4.900 -10.123 1.00 91.44 223 HIS A N 1
ATOM 1784 C CA . HIS A 1 223 ? -11.484 -5.727 -9.955 1.00 91.44 223 HIS A CA 1
ATOM 1785 C C . HIS A 1 223 ? -12.536 -5.118 -9.024 1.00 91.44 223 HIS A C 1
ATOM 1787 O O . HIS A 1 223 ? -13.581 -5.740 -8.843 1.00 91.44 223 HIS A O 1
ATOM 1793 N N . ALA A 1 224 ? -12.324 -3.904 -8.502 1.00 92.56 224 ALA A N 1
ATOM 1794 C CA . ALA A 1 224 ? -13.214 -3.254 -7.539 1.00 92.56 224 ALA A CA 1
ATOM 1795 C C . ALA A 1 224 ? -14.682 -3.232 -8.000 1.00 92.56 224 ALA A C 1
ATOM 1797 O O . ALA A 1 224 ? -15.547 -3.742 -7.296 1.00 92.56 224 ALA A O 1
ATOM 1798 N N . LYS A 1 225 ? -14.957 -2.767 -9.230 1.00 91.62 225 LYS A N 1
ATOM 1799 C CA . LYS A 1 225 ? -16.327 -2.704 -9.778 1.00 91.62 225 LYS A CA 1
ATOM 1800 C C . LYS A 1 225 ? -17.004 -4.078 -9.833 1.00 91.62 225 LYS A C 1
ATOM 1802 O O . LYS A 1 225 ? -18.109 -4.251 -9.336 1.00 91.62 225 LYS A O 1
ATOM 1807 N N . LYS A 1 226 ? -16.303 -5.085 -10.363 1.00 92.62 226 LYS A N 1
ATOM 1808 C CA . LYS A 1 226 ? -16.814 -6.463 -10.447 1.00 92.62 226 LYS A CA 1
ATOM 1809 C C . LYS A 1 226 ? -17.047 -7.071 -9.059 1.00 92.62 226 LYS A C 1
ATOM 1811 O O . LYS A 1 226 ? -17.970 -7.862 -8.884 1.00 92.62 226 LYS A O 1
ATOM 1816 N N . ARG A 1 227 ? -16.193 -6.751 -8.080 1.00 91.00 227 ARG A N 1
ATOM 1817 C CA . ARG A 1 227 ? -16.340 -7.196 -6.685 1.00 91.00 227 ARG A CA 1
ATOM 1818 C C . ARG A 1 227 ? -17.561 -6.548 -6.030 1.00 91.00 227 ARG A C 1
ATOM 1820 O O . ARG A 1 227 ? -18.346 -7.269 -5.423 1.00 91.00 227 ARG A O 1
ATOM 1827 N N . PHE A 1 228 ? -17.757 -5.246 -6.232 1.00 92.19 228 PHE A N 1
ATOM 1828 C CA . PHE A 1 228 ? -18.923 -4.513 -5.743 1.00 92.19 228 PHE A CA 1
ATOM 1829 C C . PHE A 1 228 ? -20.234 -5.078 -6.308 1.00 92.19 228 PHE A C 1
ATOM 1831 O O . PHE A 1 228 ? -21.093 -5.502 -5.542 1.00 92.19 228 PHE A O 1
ATOM 1838 N N . GLU A 1 229 ? -20.341 -5.221 -7.633 1.00 91.56 229 GLU A N 1
ATOM 1839 C CA . GLU A 1 229 ? -21.531 -5.783 -8.295 1.00 91.56 229 GLU A CA 1
ATOM 1840 C C . GLU A 1 229 ? -21.873 -7.199 -7.802 1.00 91.56 229 GLU A C 1
ATOM 1842 O O . GLU A 1 229 ? -23.040 -7.543 -7.628 1.00 91.56 229 GLU A O 1
ATOM 1847 N N . ARG A 1 230 ? -20.860 -8.041 -7.553 1.00 91.62 230 ARG A N 1
ATOM 1848 C CA . ARG A 1 230 ? -21.064 -9.380 -6.978 1.00 91.62 230 ARG A CA 1
ATOM 1849 C C . ARG A 1 230 ? -21.624 -9.317 -5.560 1.00 91.62 230 ARG A C 1
ATOM 1851 O O . ARG A 1 230 ? -22.481 -10.131 -5.231 1.00 91.62 230 ARG A O 1
ATOM 1858 N N . LYS A 1 231 ? -21.140 -8.386 -4.734 1.00 87.44 231 LYS A N 1
ATOM 1859 C CA . LYS A 1 231 ? -21.593 -8.224 -3.347 1.00 87.44 231 LYS A CA 1
ATOM 1860 C C . LYS A 1 231 ? -23.044 -7.738 -3.293 1.00 87.44 231 LYS A C 1
ATOM 1862 O O . LYS A 1 231 ? -23.824 -8.311 -2.541 1.00 87.44 231 LYS A O 1
ATOM 1867 N N . VAL A 1 232 ? -23.412 -6.782 -4.150 1.00 88.75 232 VAL A N 1
ATOM 1868 C CA . VAL A 1 232 ? -24.799 -6.300 -4.295 1.00 88.75 232 VAL A CA 1
ATOM 1869 C C . VAL A 1 232 ? -25.735 -7.452 -4.673 1.00 88.75 232 VAL A C 1
ATOM 1871 O O . VAL A 1 232 ? -26.673 -7.738 -3.938 1.00 88.75 232 VAL A O 1
ATOM 1874 N N . LYS A 1 233 ? -25.405 -8.218 -5.722 1.00 89.00 233 LYS A N 1
ATOM 1875 C CA . LYS A 1 233 ? -26.213 -9.377 -6.150 1.00 89.00 233 LYS A CA 1
ATOM 1876 C C . LYS A 1 233 ? -26.374 -10.445 -5.067 1.00 89.00 233 LYS A C 1
ATOM 1878 O O . LYS A 1 233 ? -27.430 -11.053 -4.944 1.00 89.00 233 LYS A O 1
ATOM 1883 N N . GLN A 1 234 ? -25.324 -10.709 -4.287 1.00 86.06 234 GLN A N 1
ATOM 1884 C CA . GLN A 1 234 ? -25.398 -11.660 -3.174 1.00 86.06 234 GLN A CA 1
ATOM 1885 C C . GLN A 1 234 ? -26.306 -11.162 -2.049 1.00 86.06 234 GLN A C 1
ATOM 1887 O O . GLN A 1 234 ? -26.974 -11.968 -1.407 1.00 86.06 234 GLN A O 1
ATOM 1892 N N . GLN A 1 235 ? -26.320 -9.855 -1.795 1.00 83.88 235 GLN A N 1
ATOM 1893 C CA . GLN A 1 235 ? -27.178 -9.248 -0.786 1.00 83.88 235 GLN A CA 1
ATOM 1894 C C . GLN A 1 235 ? -28.645 -9.251 -1.233 1.00 83.88 235 GLN A C 1
ATOM 1896 O O . GLN A 1 235 ? -29.512 -9.637 -0.457 1.00 83.88 235 GLN A O 1
ATOM 1901 N N . GLU A 1 236 ? -28.908 -8.943 -2.502 1.00 85.62 236 GLU A N 1
ATOM 1902 C CA . GLU A 1 236 ? -30.238 -9.050 -3.117 1.00 85.62 236 GLU A CA 1
ATOM 1903 C C . GLU A 1 236 ? -30.766 -10.491 -3.092 1.00 85.62 236 GLU A C 1
ATOM 1905 O O . GLU A 1 236 ? -31.901 -10.720 -2.683 1.00 85.62 236 GLU A O 1
ATOM 1910 N N . ALA A 1 237 ? -29.937 -11.481 -3.442 1.00 82.75 237 ALA A N 1
ATOM 1911 C CA . ALA A 1 237 ? -30.328 -12.892 -3.411 1.00 82.75 237 ALA A CA 1
ATOM 1912 C C . ALA A 1 237 ? -30.651 -13.392 -1.992 1.00 82.75 237 ALA A C 1
ATOM 1914 O O . ALA A 1 237 ? -31.592 -14.158 -1.806 1.00 82.75 237 ALA A O 1
ATOM 1915 N N . LYS A 1 238 ? -29.898 -12.944 -0.978 1.00 78.19 238 LYS A N 1
ATOM 1916 C CA . LYS A 1 238 ? -30.187 -13.266 0.428 1.00 78.19 238 LYS A CA 1
ATOM 1917 C C . LYS A 1 238 ? -31.487 -12.622 0.899 1.00 78.19 238 LYS A C 1
ATOM 1919 O O . LYS A 1 238 ? -32.296 -13.294 1.526 1.00 78.19 238 LYS A O 1
ATOM 1924 N N . ASN A 1 239 ? -31.714 -11.356 0.557 1.00 74.06 239 ASN A N 1
ATOM 1925 C CA . ASN A 1 239 ? -32.936 -10.648 0.936 1.00 74.06 239 ASN A CA 1
ATOM 1926 C C . ASN A 1 239 ? -34.179 -11.215 0.226 1.00 74.06 239 ASN A C 1
ATOM 1928 O O . ASN A 1 239 ? -35.242 -11.290 0.839 1.00 74.06 239 ASN A O 1
ATOM 1932 N N . GLY A 1 240 ? -34.037 -11.667 -1.026 1.00 61.75 240 GLY A N 1
ATOM 1933 C CA . GLY A 1 240 ? -35.087 -12.363 -1.777 1.00 61.75 240 GLY A CA 1
ATOM 1934 C C . GLY A 1 240 ? -35.410 -13.762 -1.238 1.00 61.75 240 GLY A C 1
ATOM 1935 O O . GLY A 1 240 ? -36.559 -14.188 -1.263 1.00 61.75 240 GLY A O 1
ATOM 1936 N N . HIS A 1 241 ? -34.419 -14.476 -0.695 1.00 50.22 241 HIS A N 1
ATOM 1937 C CA . HIS A 1 241 ? -34.648 -15.782 -0.069 1.00 50.22 241 HIS A CA 1
ATOM 1938 C C . HIS A 1 241 ? -35.394 -15.661 1.271 1.00 50.22 241 HIS A C 1
ATOM 1940 O O . HIS A 1 241 ? -36.303 -16.441 1.529 1.00 50.22 241 HIS A O 1
ATOM 1946 N N . VAL A 1 242 ? -35.091 -14.629 2.069 1.00 55.09 242 VAL A N 1
ATOM 1947 C CA . VAL A 1 242 ? -35.790 -14.338 3.337 1.00 55.09 242 VAL A CA 1
ATOM 1948 C C . VAL A 1 242 ? -37.253 -13.932 3.114 1.00 55.09 242 VAL A C 1
ATOM 1950 O O . VAL A 1 242 ? -38.110 -14.237 3.940 1.00 55.09 242 VAL A O 1
ATOM 1953 N N . THR A 1 243 ? -37.573 -13.273 1.996 1.00 51.72 243 THR A N 1
ATOM 1954 C CA . THR A 1 243 ? -38.970 -12.951 1.647 1.00 51.72 243 THR A CA 1
ATOM 1955 C C . THR A 1 243 ? -39.747 -14.196 1.213 1.00 51.72 243 THR A C 1
ATOM 1957 O O . THR A 1 243 ? -40.866 -14.389 1.676 1.00 51.72 243 THR A O 1
ATOM 1960 N N . ALA A 1 244 ? -39.133 -15.100 0.443 1.00 50.81 244 ALA A N 1
ATOM 1961 C CA . ALA A 1 244 ? -39.762 -16.364 0.049 1.00 50.81 244 ALA A CA 1
ATOM 1962 C C . ALA A 1 244 ? -39.957 -17.355 1.222 1.00 50.81 244 ALA A C 1
ATOM 1964 O O . ALA A 1 244 ? -40.940 -18.094 1.246 1.00 50.81 244 ALA A O 1
ATOM 1965 N N . GLU A 1 245 ? -39.056 -17.376 2.212 1.00 48.69 245 GLU A N 1
ATOM 1966 C CA . GLU A 1 245 ? -39.211 -18.215 3.415 1.00 48.69 245 GLU A CA 1
ATOM 1967 C C . GLU A 1 245 ? -40.277 -17.677 4.388 1.00 48.69 245 GLU A C 1
ATOM 1969 O O . GLU A 1 245 ? -40.991 -18.473 4.999 1.00 48.69 245 GLU A O 1
ATOM 1974 N N . ASN A 1 246 ? -40.455 -16.352 4.480 1.00 48.19 246 ASN A N 1
ATOM 1975 C CA . ASN A 1 246 ? -41.539 -15.748 5.268 1.00 48.19 246 ASN A CA 1
ATOM 1976 C C . ASN A 1 246 ? -42.921 -15.882 4.599 1.00 48.19 246 ASN A C 1
ATOM 1978 O O . ASN A 1 246 ? -43.923 -16.004 5.302 1.00 48.19 246 ASN A O 1
ATOM 1982 N N . GLU A 1 247 ? -42.999 -15.914 3.265 1.00 49.09 247 GLU A N 1
ATOM 1983 C CA . GLU A 1 247 ? -44.252 -16.202 2.546 1.00 49.09 247 GLU A CA 1
ATOM 1984 C C . GLU A 1 247 ? -44.641 -17.691 2.654 1.00 49.09 247 GLU A C 1
ATOM 1986 O O . GLU A 1 247 ? -45.810 -18.012 2.859 1.00 49.09 247 GLU A O 1
ATOM 1991 N N . GLY A 1 248 ? -43.667 -18.611 2.659 1.00 45.72 248 GLY A N 1
ATOM 1992 C CA . GLY A 1 248 ? -43.908 -20.051 2.841 1.00 45.72 248 GLY A CA 1
ATOM 1993 C C . GLY A 1 248 ? -44.350 -20.482 4.251 1.00 45.72 248 GLY A C 1
ATOM 1994 O O . GLY A 1 248 ? -44.810 -21.614 4.426 1.00 45.72 248 GLY A O 1
ATOM 1995 N N . GLN A 1 249 ? -44.226 -19.613 5.262 1.00 44.34 249 GLN A N 1
ATOM 1996 C CA . GLN A 1 249 ? -44.732 -19.857 6.622 1.00 44.34 249 GLN A CA 1
ATOM 1997 C C . GLN A 1 249 ? -46.104 -19.217 6.892 1.00 44.34 249 GLN A C 1
ATOM 1999 O O . GLN A 1 249 ? -46.842 -19.745 7.722 1.00 44.34 249 GLN A O 1
ATOM 2004 N N . GLN A 1 250 ? -46.514 -18.178 6.150 1.00 43.19 250 GLN A N 1
ATOM 2005 C CA . GLN A 1 250 ? -47.873 -17.621 6.265 1.00 43.19 250 GLN A CA 1
ATOM 2006 C C . GLN A 1 250 ? -48.960 -18.515 5.644 1.00 43.19 250 GLN A C 1
ATOM 2008 O O . GLN A 1 250 ? -50.109 -18.458 6.087 1.00 43.19 250 GLN A O 1
ATOM 2013 N N . ASP A 1 251 ? -48.613 -19.395 4.701 1.00 45.84 251 ASP A N 1
ATOM 2014 C CA . ASP A 1 251 ? -49.571 -20.349 4.120 1.00 45.84 251 ASP A CA 1
ATOM 2015 C C . ASP A 1 251 ? -49.802 -21.600 4.985 1.00 45.84 251 ASP A C 1
ATOM 2017 O O . ASP A 1 251 ? -50.836 -22.251 4.857 1.00 45.84 251 ASP A O 1
ATOM 2021 N N . LYS A 1 252 ? -48.913 -21.915 5.941 1.00 44.97 252 LYS A N 1
ATOM 2022 C CA . LYS A 1 252 ? -49.128 -23.027 6.893 1.00 44.97 252 LYS A CA 1
ATOM 2023 C C . LYS A 1 252 ? -49.878 -22.628 8.164 1.00 44.97 252 LYS A C 1
ATOM 2025 O O . LYS A 1 252 ? -50.389 -23.503 8.860 1.00 44.97 252 LYS A O 1
ATOM 2030 N N . GLU A 1 253 ? -49.972 -21.335 8.466 1.00 43.94 253 GLU A N 1
ATOM 2031 C CA . GLU A 1 253 ? -50.708 -20.834 9.636 1.00 43.94 253 GLU A CA 1
ATOM 2032 C C . GLU A 1 253 ? -52.164 -20.446 9.300 1.00 43.94 253 GLU A C 1
ATOM 2034 O O . GLU A 1 253 ? -53.030 -20.484 10.175 1.00 43.94 253 GLU A O 1
ATOM 2039 N N . LYS A 1 254 ? -52.476 -20.201 8.015 1.00 43.12 254 LYS A N 1
ATOM 2040 C CA . LYS A 1 254 ? -53.855 -19.998 7.525 1.00 43.12 254 LYS A CA 1
ATOM 2041 C C . LYS A 1 254 ? -54.661 -21.287 7.330 1.00 43.12 254 LYS A C 1
ATOM 2043 O O . LYS A 1 254 ? -55.886 -21.233 7.380 1.00 43.12 254 LYS A O 1
ATOM 2048 N N . GLU A 1 255 ? -54.011 -22.442 7.173 1.00 42.53 255 GLU A N 1
ATOM 2049 C CA . GLU A 1 255 ? -54.700 -23.739 7.024 1.00 42.53 255 GLU A CA 1
ATOM 2050 C C . GLU A 1 255 ? -54.985 -24.435 8.373 1.00 42.53 255 GLU A C 1
ATOM 2052 O O . GLU A 1 255 ? -55.691 -25.439 8.427 1.00 42.53 255 GLU A O 1
ATOM 2057 N N . LYS A 1 256 ? -54.488 -23.888 9.496 1.00 43.75 256 LYS A N 1
ATOM 2058 C CA . LYS A 1 256 ? -54.783 -24.400 10.849 1.00 43.75 256 LYS A CA 1
ATOM 2059 C C . LYS A 1 256 ? -55.852 -23.594 11.601 1.00 43.75 256 LYS A C 1
ATOM 2061 O O . LYS A 1 256 ? -56.360 -24.064 12.610 1.00 43.75 256 LYS A O 1
ATOM 2066 N N . THR A 1 257 ? -56.233 -22.417 11.103 1.00 40.53 257 THR A N 1
ATOM 2067 C CA . THR A 1 257 ? -57.253 -21.539 11.714 1.00 40.53 257 THR A CA 1
ATOM 2068 C C . THR A 1 257 ? -58.634 -21.622 11.052 1.00 40.53 257 THR A C 1
ATOM 2070 O O . THR A 1 257 ? -59.549 -20.933 11.481 1.00 40.53 257 THR A O 1
ATOM 2073 N N . THR A 1 258 ? -58.840 -22.493 10.056 1.00 43.88 258 THR A N 1
ATOM 2074 C CA . THR A 1 258 ? -60.129 -22.641 9.338 1.00 43.88 258 THR A CA 1
ATOM 2075 C C . THR A 1 258 ? -60.894 -23.943 9.628 1.00 43.88 258 THR A C 1
ATOM 2077 O O . THR A 1 258 ? -61.846 -24.263 8.920 1.00 43.88 258 THR A O 1
ATOM 2080 N N . LEU A 1 259 ? -60.537 -24.690 10.682 1.00 44.91 259 LEU A N 1
ATOM 2081 C CA . LEU A 1 259 ? -61.222 -25.944 11.056 1.00 44.91 259 LEU A CA 1
ATOM 2082 C C . LEU A 1 259 ? -61.813 -25.983 12.478 1.00 44.91 259 LEU A C 1
ATOM 2084 O O . LEU A 1 259 ? -62.399 -26.999 12.842 1.00 44.91 259 LEU A O 1
ATOM 2088 N N . GLU A 1 260 ? -61.751 -24.893 13.253 1.00 47.75 260 GLU A N 1
ATOM 2089 C CA . GLU A 1 260 ? -62.330 -24.831 14.614 1.00 47.75 260 GLU A CA 1
ATOM 2090 C C . GLU A 1 260 ? -63.485 -23.824 14.804 1.00 47.75 260 GLU A C 1
ATOM 2092 O O . GLU A 1 260 ? -63.940 -23.640 15.925 1.00 47.75 260 GLU A O 1
ATOM 2097 N N . GLU A 1 261 ? -64.055 -23.249 13.737 1.00 42.25 261 GLU A N 1
ATOM 2098 C CA . GLU A 1 261 ? -65.237 -22.357 13.831 1.00 42.25 261 GLU A CA 1
ATOM 2099 C C . GLU A 1 261 ? -66.486 -22.888 13.099 1.00 42.25 261 GLU A C 1
ATOM 2101 O O . GLU A 1 261 ? -67.298 -22.126 12.591 1.00 42.25 261 GLU A O 1
ATOM 2106 N N . ASN A 1 262 ? -66.683 -24.210 13.043 1.00 46.47 262 ASN A N 1
ATOM 2107 C CA . ASN A 1 262 ? -67.946 -24.804 12.564 1.00 46.47 262 ASN A CA 1
ATOM 2108 C C . ASN A 1 262 ? -68.501 -25.871 13.521 1.00 46.47 262 ASN A C 1
ATOM 2110 O O . ASN A 1 262 ? -68.943 -26.946 13.114 1.00 46.47 262 ASN A O 1
ATOM 2114 N N . LYS A 1 263 ? -68.500 -25.559 14.816 1.00 49.19 263 LYS A N 1
ATOM 2115 C CA . LYS A 1 263 ? -69.401 -26.168 15.796 1.00 49.19 263 LYS A CA 1
ATOM 2116 C C . LYS A 1 263 ? -69.869 -25.071 16.730 1.00 49.19 263 LYS A C 1
ATOM 2118 O O . LYS A 1 263 ? -69.141 -24.709 17.638 1.00 49.19 263 LYS A O 1
ATOM 2123 N N . ASP A 1 264 ? -71.021 -24.502 16.408 1.00 45.19 264 ASP A N 1
ATOM 2124 C CA . ASP A 1 264 ? -72.086 -24.164 17.357 1.00 45.19 264 ASP A CA 1
ATOM 2125 C C . ASP A 1 264 ? -72.943 -23.059 16.760 1.00 45.19 264 ASP A C 1
ATOM 2127 O O . ASP A 1 264 ? -72.575 -21.894 16.786 1.00 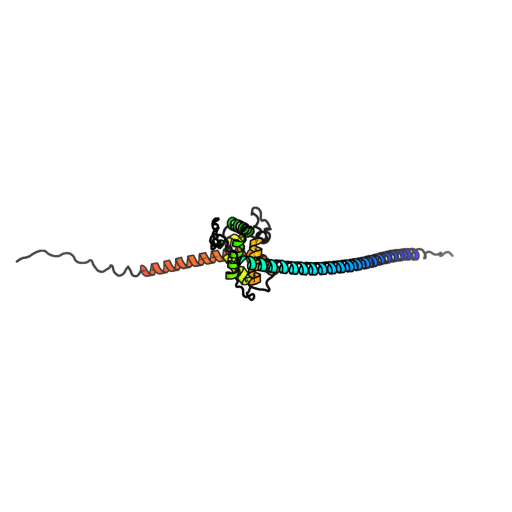45.19 264 ASP A O 1
ATOM 2131 N N . CYS A 1 265 ? -74.079 -23.463 16.190 1.00 36.66 265 CYS A N 1
ATOM 2132 C CA . CYS A 1 265 ? -75.322 -22.695 16.111 1.00 36.66 265 CYS A CA 1
ATOM 2133 C C . CYS A 1 265 ? -76.380 -23.586 15.451 1.00 36.66 265 CYS A C 1
ATOM 2135 O O . CYS A 1 265 ? -76.586 -23.537 14.241 1.00 36.66 265 CYS A O 1
ATOM 2137 N N . ASN A 1 266 ? -77.044 -24.430 16.241 1.00 39.69 266 ASN A N 1
ATOM 2138 C CA . ASN A 1 266 ? -78.417 -24.807 15.927 1.00 39.69 266 ASN A CA 1
ATOM 2139 C C . ASN A 1 266 ? -79.150 -25.242 17.196 1.00 39.69 266 ASN A C 1
ATOM 2141 O O . ASN A 1 266 ? -78.822 -26.278 17.769 1.00 39.69 266 ASN A O 1
ATOM 2145 N N . SER A 1 267 ? -80.139 -24.431 17.577 1.00 38.47 267 SER A N 1
ATOM 2146 C CA . SER A 1 267 ? -81.354 -24.761 18.337 1.00 38.47 267 SER A CA 1
ATOM 2147 C C . SER A 1 267 ? -81.609 -23.750 19.452 1.00 38.47 267 SER A C 1
ATOM 2149 O O . SER A 1 267 ? -81.296 -23.984 20.617 1.00 38.47 267 SER A O 1
ATOM 2151 N N . SER A 1 268 ? -82.238 -22.640 19.083 1.00 41.72 268 SER A N 1
ATOM 2152 C CA . SER A 1 268 ? -83.160 -21.934 19.966 1.00 41.72 268 SER A CA 1
ATOM 2153 C C . SER A 1 268 ? -84.594 -22.269 19.555 1.00 41.72 268 SER A C 1
ATOM 2155 O O . SER A 1 268 ? -84.881 -22.408 18.367 1.00 41.72 268 SER A O 1
ATOM 2157 N N . ASP A 1 269 ? -85.442 -22.326 20.579 1.00 43.88 269 ASP A N 1
ATOM 2158 C CA . ASP A 1 269 ? -86.903 -22.213 20.575 1.00 43.88 269 ASP A CA 1
ATOM 2159 C C . ASP A 1 269 ? -87.742 -23.493 20.506 1.00 43.88 269 ASP A C 1
ATOM 2161 O O . ASP A 1 269 ? -88.107 -23.979 19.439 1.00 43.88 269 ASP A O 1
ATOM 2165 N N . SER A 1 270 ? -88.196 -23.913 21.693 1.00 40.94 270 SER A N 1
ATOM 2166 C CA . SER A 1 270 ? -89.624 -24.157 21.940 1.00 40.94 270 SER A CA 1
ATOM 2167 C C . SER A 1 270 ? -89.962 -24.117 23.444 1.00 40.94 270 SER A C 1
ATOM 2169 O O . SER A 1 270 ? -89.338 -24.838 24.220 1.00 40.94 270 SER A O 1
ATOM 2171 N N . GLU A 1 271 ? -90.992 -23.318 23.773 1.00 44.12 271 GLU A N 1
ATOM 2172 C CA . GLU A 1 271 ? -92.010 -23.510 24.843 1.00 44.12 271 GLU A CA 1
ATOM 2173 C C . GLU A 1 271 ? -91.550 -23.254 26.300 1.00 44.12 271 GLU A C 1
ATOM 2175 O O . GLU A 1 271 ? -90.637 -23.896 26.802 1.00 44.12 271 GLU A O 1
ATOM 2180 N N . ILE A 1 272 ? -91.989 -22.217 27.036 1.00 45.41 272 ILE A N 1
ATOM 2181 C CA . ILE A 1 272 ? -93.337 -21.743 27.447 1.00 45.41 272 ILE A CA 1
ATOM 2182 C C . ILE A 1 272 ? -94.179 -22.804 28.188 1.00 45.41 272 ILE A C 1
ATOM 2184 O O . ILE A 1 272 ? -94.513 -23.828 27.613 1.00 45.41 272 ILE A O 1
ATOM 2188 N N . GLU A 1 273 ? -94.561 -22.427 29.423 1.00 51.09 273 GLU A N 1
ATOM 2189 C CA . GLU A 1 273 ? -95.673 -22.914 30.274 1.00 51.09 273 GLU A CA 1
ATOM 2190 C C . GLU A 1 273 ? -95.580 -24.343 30.851 1.00 51.09 273 GLU A C 1
ATOM 2192 O O . GLU A 1 273 ? -95.605 -25.334 30.138 1.00 51.09 273 GLU A O 1
ATOM 2197 N N . ASP A 1 274 ? -95.476 -24.495 32.180 1.00 48.50 274 ASP A N 1
ATOM 2198 C CA . ASP A 1 274 ? -96.615 -24.520 33.120 1.00 48.50 274 ASP A CA 1
ATOM 2199 C C . ASP A 1 274 ? -96.212 -25.064 34.519 1.00 48.50 274 ASP A C 1
ATOM 2201 O O . ASP A 1 274 ? -95.429 -26.002 34.622 1.00 48.50 274 ASP A O 1
ATOM 2205 N N . ILE A 1 275 ? -96.776 -24.434 35.570 1.00 47.44 275 ILE A N 1
ATOM 2206 C CA . ILE A 1 275 ? -97.441 -25.006 36.779 1.00 47.44 275 ILE A CA 1
ATOM 2207 C C . ILE A 1 275 ? -96.680 -26.142 37.529 1.00 47.44 275 ILE A C 1
ATOM 2209 O O . ILE A 1 275 ? -96.403 -27.186 36.960 1.00 47.44 275 ILE A O 1
ATOM 2213 N N . GLN A 1 276 ? -96.351 -26.106 38.831 1.00 51.78 276 GLN A N 1
ATOM 2214 C CA . GLN A 1 276 ? -97.058 -25.665 40.046 1.00 51.78 276 GLN A CA 1
ATOM 2215 C C . GLN A 1 276 ? -96.063 -25.506 41.209 1.00 51.78 276 GLN A C 1
ATOM 2217 O O . GLN A 1 276 ? -95.083 -26.286 41.247 1.00 51.78 276 GLN A O 1
#

Foldseek 3Di:
DDDDDDDPPPVVVVVVVVVVVVVVVVVVVVVVVVVVVVVVVVVVVVVVVVVVVVVVVVVVVVVVVVVVVVVVVVVVVVVVVCVPDPPPPPPPDPPDPPPCPVVVDDPQDEDPVSLVVLLVCCVPPVVNVVNVLVVLCVQQPQPQQADLLVSLVVSNVGHHPLVLLQLAAQQQDDPDDPPDDTRDHPVVSVSVLVSSQVSSCSSHVPRDPVNSSCSRHPNRNVCSVVVNVVVVVVVVVVVVVVVVVVVVVVVVVVVVPPPPPPDDDDDDDDDDDDDD

Sequence (276 aa):
MGSEVELDSNQNQTVWVSTSQENETTGLNAQLLELKTEVNSMKAEIKAEVSSLNQEIVQLRKEVREEYKKVSVLFDEILNKIEGVKLPTTTHGAFPIRPDLLKEYSFPLASLEEINNFETELKVNKNLKEEFFEFLKKIGGTTGEGDAAKVGYKIVDTLFSMEILTYYSWTGISKKKTNQEGKHSFSALKTLVQIIFEALLICDTRYNLQKHEKLFKEGVLKHAKKRFERKVKQQEAKNGHVTAENEGQQDKEKEKTTLEENKDCNSSDSEIEDIQ

InterPro domains:
  IPR032071 Domain of unknown function DUF4806 [PF16064] (103-199)

Radius of gyration: 42.35 Å; chains: 1; bounding box: 143×48×136 Å

Organism: Brassicogethes aeneus (NCBI:txid1431903)

pLDDT: mean 79.41, std 20.37, range [35.62, 97.75]

Secondary structure (DSSP, 8-state):
-------SHHHHHHHHHHHHHHHHHHHHHHHHHHHHHHHHHHHHHHHHHHHHHHHHHHHHHHHHHHHHHHHHHHHHHHHHHHTT--------------TTGGGGS-SSB-SHHHHHHHHHHHHH-HHHHHHHHHHHHHHH-SSSBS-HHHHHHHHHHHHB-TTGGGGEESSS-----TTPPPPEEGGG-HHHHHHHHHHHHHHBTT--HHHHHHIIIIIIITTHHHHHHHHHHHHHHHHHHHHHHHHHHHHHHSSSSSSSS-S-------------